Protein AF-A0A7X8XDU4-F1 (afdb_monomer_lite)

Radius of gyration: 17.82 Å; chains: 1; bounding box: 40×37×51 Å

pLDDT: mean 91.05, std 6.83, range [54.88, 98.0]

Foldseek 3Di:
DEELAQWPPQLQLQLFDFFFQDPPAQPDPLLNVLVVQCVVVLQAAPRAGVSPVVGVSVVVSCVVVVHDYHHSKAFDDDDQFKTWIQHPVGIDIDGDNGDQPLDADCPPQQKKKKFKKFAPADDDDAQDFPQKGKDAHSDGRIIMIMGTDDSPDDDVRRVVVVVVCVVVTDPVCVRIGTDGIGPHIHGVQDSHVSNSVSCSVVSVRD

Secondary structure (DSSP, 8-state):
-B-SSSSTTHHHHTTT------SSPPSSHHHHHHHHHHHHTTSEETTEE-HHHHHHHHHHHHHHTT---B-S-EEEEE-SSEEEEEETTEEEEEE-S-----SPP-GGGTEEEEEEEE-SSSPPP-EEETTEEEEE-SSTTEEEEEEEE-TT--HHHHHHHHHHHHHT--GGGTT-EEEEE-SS-EETTSSSHHHHHHHHHHT---

Sequence (206 aa):
LIEPAILVGSDFALSYFPGTVSDEAPLHPEAEAFREELAARGALHNERLHLAALSPLLSDWCLQRKLALLLNTEILEYDAHSVQIMNIHGKQTLEAEQIIDARPKYTNGRKYLGAVLSMAAPPVPEGRFGDLELCSGALPGEAYVRIFLPENCDWPEARRRLYSTWENRPEELASLKFGICGNRFGSDQFPNPLAALSAGLNKEVP

Structure (mmCIF, N/CA/C/O backbone):
data_AF-A0A7X8XDU4-F1
#
_entry.id   AF-A0A7X8XDU4-F1
#
loop_
_atom_site.group_PDB
_atom_site.id
_atom_site.type_symbol
_atom_site.label_atom_id
_atom_site.label_alt_id
_atom_site.label_comp_id
_atom_site.label_asym_id
_atom_site.label_entity_id
_atom_site.label_seq_id
_atom_site.pdbx_PDB_ins_code
_atom_site.Cartn_x
_atom_site.Cartn_y
_atom_site.Cartn_z
_atom_site.occupancy
_atom_site.B_iso_or_equiv
_atom_site.auth_seq_id
_atom_site.auth_comp_id
_atom_site.auth_asym_id
_atom_site.auth_atom_id
_atom_site.pdbx_PDB_model_num
ATOM 1 N N . LEU A 1 1 ? -11.479 -0.116 12.790 1.00 92.50 1 LEU A N 1
ATOM 2 C CA . LEU A 1 1 ? -10.412 0.306 11.858 1.00 92.50 1 LEU A CA 1
ATOM 3 C C . LEU A 1 1 ? -10.734 1.710 11.380 1.00 92.50 1 LEU A C 1
ATOM 5 O O . LEU A 1 1 ? -11.868 1.947 10.979 1.00 92.50 1 LEU A O 1
ATOM 9 N N . ILE A 1 2 ? -9.773 2.624 11.485 1.00 94.75 2 ILE A N 1
ATOM 10 C CA . ILE A 1 2 ? -9.913 4.021 11.059 1.00 94.75 2 ILE A CA 1
ATOM 11 C C . ILE A 1 2 ? -8.989 4.212 9.863 1.00 94.75 2 ILE A C 1
ATOM 13 O O . ILE A 1 2 ? -7.814 3.866 9.945 1.00 94.75 2 ILE A O 1
ATOM 17 N N . GLU A 1 3 ? -9.521 4.726 8.762 1.00 93.75 3 GLU A N 1
ATOM 18 C CA . GLU A 1 3 ? -8.795 4.906 7.511 1.00 93.75 3 GLU A CA 1
ATOM 19 C C . GLU A 1 3 ? -9.105 6.303 6.949 1.00 93.75 3 GLU A C 1
ATOM 21 O O . GLU A 1 3 ? -10.276 6.649 6.746 1.00 93.75 3 GLU A O 1
ATOM 26 N N . PRO A 1 4 ? -8.078 7.132 6.690 1.00 92.50 4 PRO A N 1
ATOM 27 C CA . PRO A 1 4 ? -8.285 8.458 6.116 1.00 92.50 4 PRO A CA 1
ATOM 28 C C . PRO A 1 4 ? -8.786 8.410 4.668 1.00 92.50 4 PRO A C 1
ATOM 30 O O . PRO A 1 4 ? -9.347 9.389 4.187 1.00 92.50 4 PRO A O 1
ATOM 33 N N . ALA A 1 5 ? -8.583 7.308 3.940 1.00 93.06 5 ALA A N 1
ATOM 34 C CA . ALA A 1 5 ? -9.142 7.127 2.603 1.00 93.06 5 ALA A CA 1
ATOM 35 C C . ALA A 1 5 ? -10.587 6.601 2.609 1.00 93.06 5 ALA A C 1
ATOM 37 O O . ALA A 1 5 ? -11.109 6.106 3.603 1.00 93.06 5 ALA A O 1
ATOM 38 N N . ILE A 1 6 ? -11.214 6.633 1.433 1.00 92.00 6 ILE A N 1
ATOM 39 C CA . ILE A 1 6 ? -12.535 6.035 1.179 1.00 92.00 6 ILE A CA 1
ATOM 40 C C . ILE A 1 6 ? -12.489 4.511 0.950 1.00 92.00 6 ILE A C 1
ATOM 42 O O . ILE A 1 6 ? -13.505 3.918 0.604 1.00 92.00 6 ILE A O 1
ATOM 46 N N . LEU A 1 7 ? -11.317 3.881 1.072 1.00 93.00 7 LEU A N 1
ATOM 47 C CA . LEU A 1 7 ? -11.084 2.461 0.791 1.00 93.00 7 LEU A CA 1
ATOM 48 C C . LEU A 1 7 ? -10.044 1.890 1.755 1.00 93.00 7 LEU A C 1
ATOM 50 O O . LEU A 1 7 ? -9.104 2.592 2.118 1.00 93.00 7 LEU A O 1
ATOM 54 N N . VAL A 1 8 ? -10.203 0.623 2.141 1.00 93.94 8 VAL A N 1
ATOM 55 C CA . VAL A 1 8 ? -9.276 -0.073 3.048 1.00 93.94 8 VAL A CA 1
ATOM 56 C C . VAL A 1 8 ? -7.993 -0.457 2.305 1.00 93.94 8 VAL A C 1
ATOM 58 O O . VAL A 1 8 ? -8.033 -0.853 1.136 1.00 93.94 8 VAL A O 1
ATOM 61 N N . GLY A 1 9 ? -6.847 -0.356 2.984 1.00 91.56 9 GLY A N 1
ATOM 62 C CA . GLY A 1 9 ? -5.542 -0.709 2.411 1.00 91.56 9 GLY A CA 1
ATOM 63 C C . GLY A 1 9 ? -5.021 0.349 1.439 1.00 91.56 9 GLY A C 1
ATOM 64 O O . GLY A 1 9 ? -4.255 0.038 0.524 1.00 91.56 9 GLY A O 1
ATOM 65 N N . SER A 1 10 ? -5.459 1.598 1.615 1.00 92.25 10 SER A N 1
ATOM 66 C CA . SER A 1 10 ? -5.183 2.681 0.673 1.00 92.25 10 SER A CA 1
ATOM 67 C C . SER A 1 10 ? -3.700 3.014 0.551 1.00 92.25 10 SER A C 1
ATOM 69 O O . SER A 1 10 ? -3.239 3.372 -0.533 1.00 92.25 10 SER A O 1
ATOM 71 N N . ASP A 1 11 ? -2.942 2.818 1.627 1.00 89.81 11 ASP A N 1
ATOM 72 C CA . ASP A 1 11 ? -1.503 3.071 1.672 1.00 89.81 11 ASP A CA 1
ATOM 73 C C . ASP A 1 11 ? -0.701 2.143 0.747 1.00 89.81 11 ASP A C 1
ATOM 75 O O . ASP A 1 11 ? 0.397 2.496 0.317 1.00 89.81 11 ASP A O 1
ATOM 79 N N . PHE A 1 12 ? -1.272 0.999 0.362 1.00 91.31 12 PHE A N 1
ATOM 80 C CA . PHE A 1 12 ? -0.697 0.087 -0.628 1.00 91.31 12 PHE A CA 1
ATOM 81 C C . PHE A 1 12 ? -1.366 0.234 -1.996 1.00 91.31 12 PHE A C 1
ATOM 83 O O . PHE A 1 12 ? -0.692 0.406 -3.011 1.00 91.31 12 PHE A O 1
ATOM 90 N N . ALA A 1 13 ? -2.701 0.222 -2.039 1.00 92.81 13 ALA A N 1
ATOM 91 C CA . ALA A 1 13 ? -3.437 0.262 -3.301 1.00 92.81 13 ALA A CA 1
ATOM 92 C C . ALA A 1 13 ? -3.227 1.573 -4.080 1.00 92.81 13 ALA A C 1
ATOM 94 O O . ALA A 1 13 ? -3.264 1.563 -5.308 1.00 92.81 13 ALA A O 1
ATOM 95 N N . LEU A 1 14 ? -2.988 2.697 -3.388 1.00 93.50 14 LEU A N 1
ATOM 96 C CA . LEU A 1 14 ? -2.836 4.022 -4.006 1.00 93.50 14 LEU A CA 1
ATOM 97 C C . LEU A 1 14 ? -1.388 4.528 -4.071 1.00 93.50 14 LEU A C 1
ATOM 99 O O . LEU A 1 14 ? -1.160 5.616 -4.612 1.00 93.50 14 LEU A O 1
ATOM 103 N N . SER A 1 15 ? -0.422 3.780 -3.528 1.00 93.38 15 SER A N 1
ATOM 104 C CA . SER A 1 15 ? 1.013 4.077 -3.657 1.00 93.38 15 SER A CA 1
ATOM 105 C C . SER A 1 15 ? 1.650 3.419 -4.886 1.00 93.38 15 SER A C 1
ATOM 107 O O . SER A 1 15 ? 2.723 3.850 -5.302 1.00 93.38 15 SER A O 1
ATOM 109 N N . TYR A 1 16 ? 0.962 2.450 -5.506 1.00 93.06 16 TYR A N 1
ATOM 110 C CA . TYR A 1 16 ? 1.339 1.770 -6.754 1.00 93.06 16 TYR A CA 1
ATOM 111 C C . TYR A 1 16 ? 2.743 1.156 -6.746 1.00 93.06 16 TYR A C 1
ATOM 113 O O . TYR A 1 16 ? 3.541 1.382 -7.656 1.00 93.06 16 TYR A O 1
ATOM 121 N N . PHE A 1 17 ? 3.032 0.345 -5.729 1.00 92.00 17 PHE A N 1
ATOM 122 C CA . PHE A 1 17 ? 4.169 -0.570 -5.751 1.00 92.00 17 PHE A CA 1
ATOM 123 C C . PHE A 1 17 ? 3.856 -1.822 -4.906 1.00 92.00 17 PHE A C 1
ATOM 125 O O . PHE A 1 17 ? 3.830 -1.724 -3.679 1.00 92.00 17 PHE A O 1
ATOM 132 N N . PRO A 1 18 ? 3.565 -2.987 -5.521 1.00 87.75 18 PRO A N 1
ATOM 133 C CA . PRO A 1 18 ? 3.110 -4.173 -4.785 1.00 87.75 18 PRO A CA 1
ATOM 134 C C . PRO A 1 18 ? 4.202 -4.826 -3.937 1.00 87.75 18 PRO A C 1
ATOM 136 O O . PRO A 1 18 ? 3.884 -5.548 -2.991 1.00 87.75 18 PRO A O 1
ATOM 139 N N . GLY A 1 19 ? 5.466 -4.599 -4.303 1.00 84.56 19 GLY A N 1
ATOM 140 C CA . GLY A 1 19 ? 6.578 -5.412 -3.834 1.00 84.56 19 GLY A CA 1
ATOM 141 C C . GLY A 1 19 ? 6.461 -6.857 -4.322 1.00 84.56 19 GLY A C 1
ATOM 142 O O . GLY A 1 19 ? 5.783 -7.151 -5.311 1.00 84.56 19 GLY A O 1
ATOM 143 N N . THR A 1 20 ? 7.124 -7.759 -3.607 1.00 81.50 20 THR A N 1
ATOM 144 C CA . THR A 1 20 ? 7.026 -9.204 -3.835 1.00 81.50 20 THR A CA 1
ATOM 145 C C . THR A 1 20 ? 6.411 -9.846 -2.600 1.00 81.50 20 THR A C 1
ATOM 147 O O . THR A 1 20 ? 6.787 -9.529 -1.464 1.00 81.50 20 THR A O 1
ATOM 150 N N . VAL A 1 21 ? 5.447 -10.736 -2.810 1.00 82.81 21 VAL A N 1
ATOM 151 C CA . VAL A 1 21 ? 4.881 -11.566 -1.749 1.00 82.81 21 VAL A CA 1
ATOM 152 C C . VAL A 1 21 ? 5.674 -12.864 -1.730 1.00 82.81 21 VAL A C 1
ATOM 154 O O . VAL A 1 21 ? 5.440 -13.718 -2.570 1.00 82.81 21 VAL A O 1
ATOM 157 N N . SER A 1 22 ? 6.623 -12.975 -0.799 1.00 76.75 22 SER A N 1
ATOM 158 C CA . SER A 1 22 ? 7.389 -14.210 -0.582 1.00 76.75 22 SER A CA 1
ATOM 159 C C . SER A 1 22 ? 6.456 -15.404 -0.352 1.00 76.75 22 SER A C 1
ATOM 161 O O . SER A 1 22 ? 5.421 -15.254 0.302 1.00 76.75 22 SER A O 1
ATOM 163 N N . ASP A 1 23 ? 6.865 -16.584 -0.818 1.00 69.00 23 ASP A N 1
ATOM 164 C CA . ASP A 1 23 ? 6.251 -17.870 -0.467 1.00 69.00 23 ASP A CA 1
ATOM 165 C C . ASP A 1 23 ? 6.364 -18.229 1.031 1.00 69.00 23 ASP A C 1
ATOM 167 O O . ASP A 1 23 ? 5.733 -19.183 1.495 1.00 69.00 23 ASP A O 1
ATOM 171 N N . GLU A 1 24 ? 7.142 -17.478 1.818 1.00 70.50 24 GLU A N 1
ATOM 172 C CA . GLU A 1 24 ? 7.157 -17.631 3.274 1.00 70.50 24 GLU A CA 1
ATOM 173 C C . GLU A 1 24 ? 5.770 -17.353 3.874 1.00 70.50 24 GLU A C 1
ATOM 175 O O . GLU A 1 24 ? 5.158 -16.307 3.642 1.00 70.50 24 GLU A O 1
ATOM 180 N N . ALA A 1 25 ? 5.279 -18.302 4.677 1.00 62.56 25 ALA A N 1
ATOM 181 C CA . ALA A 1 25 ? 3.973 -18.199 5.313 1.00 62.56 25 ALA A CA 1
ATOM 182 C C . ALA A 1 25 ? 3.884 -16.923 6.180 1.00 62.56 25 ALA A C 1
ATOM 184 O O . ALA A 1 25 ? 4.790 -16.667 6.983 1.00 62.56 25 ALA A O 1
ATOM 185 N N . PRO A 1 26 ? 2.794 -16.138 6.084 1.00 69.88 26 PRO A N 1
ATOM 186 C CA . PRO A 1 26 ? 2.502 -15.072 7.026 1.00 69.88 26 PRO A CA 1
ATOM 187 C C . PRO A 1 26 ? 2.537 -15.609 8.457 1.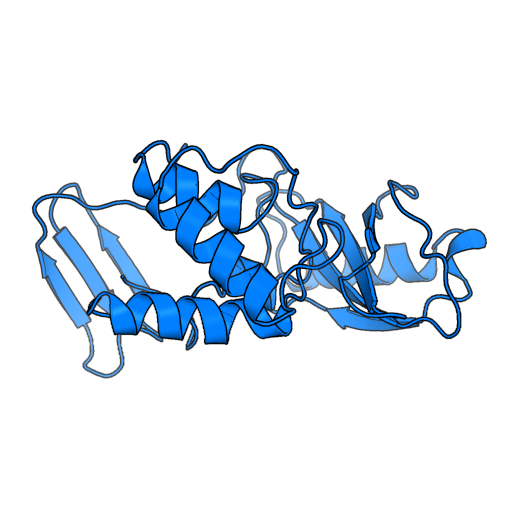00 69.88 26 PRO A C 1
ATOM 189 O O . PRO A 1 26 ? 2.038 -16.695 8.748 1.00 69.88 26 PRO A O 1
ATOM 192 N N . LEU A 1 27 ? 3.093 -14.819 9.371 1.00 72.69 27 LEU A N 1
ATOM 193 C CA . LEU A 1 27 ? 3.286 -15.227 10.763 1.00 72.69 27 LEU A CA 1
ATOM 194 C C . LEU A 1 27 ? 1.958 -15.418 11.522 1.00 72.69 27 LEU A C 1
ATOM 196 O O . LEU A 1 27 ? 1.957 -16.021 12.593 1.00 72.69 27 LEU A O 1
ATOM 200 N N . HIS A 1 28 ? 0.835 -14.915 10.993 1.00 89.00 28 HIS A N 1
ATOM 201 C CA . HIS A 1 28 ? -0.479 -14.981 11.632 1.00 89.00 28 HIS A CA 1
ATOM 202 C C . HIS A 1 28 ? -1.521 -15.731 10.766 1.00 89.00 28 HIS A C 1
ATOM 204 O O . HIS A 1 28 ? -1.672 -15.391 9.589 1.00 89.00 28 HIS A O 1
ATOM 210 N N . PRO A 1 29 ? -2.331 -16.660 11.330 1.00 89.94 29 PRO A N 1
ATOM 211 C CA . PRO A 1 29 ? -3.314 -17.454 10.573 1.00 89.94 29 PRO A CA 1
ATOM 212 C C . PRO A 1 29 ? -4.315 -16.626 9.759 1.00 89.94 29 PRO A C 1
ATOM 214 O O . PRO A 1 29 ? -4.674 -16.978 8.645 1.00 89.94 29 PRO A O 1
ATOM 217 N N . GLU A 1 30 ? -4.752 -15.491 10.301 1.00 92.00 30 GLU A N 1
ATOM 218 C CA . GLU A 1 30 ? -5.671 -14.575 9.610 1.00 92.00 30 GLU A CA 1
ATOM 219 C C . GLU A 1 30 ? -5.038 -13.869 8.396 1.00 92.00 30 GLU A C 1
ATOM 221 O O . GLU A 1 30 ? -5.736 -13.575 7.424 1.00 92.00 30 GLU A O 1
ATOM 226 N N . ALA A 1 31 ? -3.723 -13.617 8.430 1.00 92.12 31 ALA A N 1
ATOM 227 C CA . ALA A 1 31 ? -2.996 -13.088 7.278 1.00 92.12 31 ALA A CA 1
ATOM 228 C C . ALA A 1 31 ? -2.799 -14.176 6.212 1.00 92.12 31 ALA A C 1
ATOM 230 O O . ALA A 1 31 ? -2.911 -13.884 5.024 1.00 92.12 31 ALA A O 1
ATOM 231 N N . GLU A 1 32 ? -2.590 -15.427 6.631 1.00 91.69 32 GLU A N 1
ATOM 232 C CA . GLU A 1 32 ? -2.544 -16.573 5.719 1.00 91.69 32 GLU A CA 1
ATOM 233 C C . GLU A 1 32 ? -3.895 -16.826 5.045 1.00 91.69 32 GLU A C 1
ATOM 235 O O . GLU A 1 32 ? -3.963 -16.914 3.823 1.00 91.69 32 GLU A O 1
ATOM 240 N N . ALA A 1 33 ? -4.994 -16.804 5.802 1.00 93.25 33 ALA A N 1
ATOM 241 C CA . ALA A 1 33 ? -6.338 -16.904 5.237 1.00 93.25 33 ALA A CA 1
ATOM 242 C C . ALA A 1 33 ? -6.623 -15.783 4.217 1.00 93.25 33 ALA A C 1
ATOM 244 O O . ALA A 1 33 ? -7.306 -15.999 3.217 1.00 93.25 33 ALA A O 1
ATOM 245 N N . PHE A 1 34 ? -6.089 -14.575 4.440 1.00 95.00 34 PHE A N 1
ATOM 246 C CA . PHE A 1 34 ? -6.198 -13.500 3.454 1.00 95.00 34 PHE A CA 1
ATOM 247 C C . PHE A 1 34 ? -5.330 -13.747 2.212 1.00 95.00 34 PHE A C 1
ATOM 249 O O . PHE A 1 34 ? -5.779 -13.477 1.099 1.00 95.00 34 PHE A O 1
ATOM 256 N N . ARG A 1 35 ? -4.117 -14.293 2.371 1.00 93.69 35 ARG A N 1
ATOM 257 C CA . ARG A 1 35 ? -3.257 -14.706 1.248 1.00 93.69 35 ARG A CA 1
ATOM 258 C C . ARG A 1 35 ? -3.948 -15.755 0.375 1.00 93.69 35 ARG A C 1
ATOM 260 O O . ARG A 1 35 ? -3.937 -15.620 -0.849 1.00 93.69 35 ARG A O 1
ATOM 267 N N . GLU A 1 36 ? -4.578 -16.754 0.989 1.00 93.00 36 GLU A N 1
ATOM 268 C CA . GLU A 1 36 ? -5.360 -17.777 0.288 1.00 93.00 36 GLU A CA 1
ATOM 269 C C . GLU A 1 36 ? -6.534 -17.165 -0.487 1.00 93.00 36 GLU A C 1
ATOM 271 O O . GLU A 1 36 ? -6.727 -17.500 -1.655 1.00 93.00 36 GLU A O 1
ATOM 276 N N . GLU A 1 37 ? -7.269 -16.216 0.105 1.00 94.94 37 GLU A N 1
ATOM 277 C CA . GLU A 1 37 ? -8.351 -15.498 -0.586 1.00 94.94 37 GLU A CA 1
ATOM 278 C C . GLU A 1 37 ? -7.817 -14.705 -1.792 1.00 94.94 37 GLU A C 1
ATOM 280 O O . GLU A 1 37 ? -8.397 -14.758 -2.879 1.00 94.94 37 GLU A O 1
ATOM 285 N N . LEU A 1 38 ? -6.681 -14.010 -1.645 1.00 94.75 38 LEU A N 1
ATOM 286 C CA . LEU A 1 38 ? -6.039 -13.298 -2.755 1.00 94.75 38 LEU A CA 1
ATOM 287 C C . LEU A 1 38 ? -5.677 -14.259 -3.896 1.00 94.75 38 LEU A C 1
ATOM 289 O O . LEU A 1 38 ? -5.942 -13.952 -5.060 1.00 94.75 38 LEU A O 1
ATOM 293 N N . ALA A 1 39 ? -5.109 -15.424 -3.583 1.00 93.75 39 ALA A N 1
ATOM 294 C CA . ALA A 1 39 ? -4.761 -16.431 -4.583 1.00 93.75 39 ALA A CA 1
ATOM 295 C C . ALA A 1 39 ? -6.012 -17.027 -5.253 1.00 93.75 39 ALA A C 1
ATOM 297 O O . ALA A 1 39 ? -6.101 -17.067 -6.481 1.00 93.75 39 ALA A O 1
ATOM 298 N N . ALA A 1 40 ? -7.018 -17.417 -4.464 1.00 94.81 40 ALA A N 1
ATOM 299 C CA . ALA A 1 40 ? -8.265 -18.007 -4.949 1.00 94.81 40 ALA A CA 1
ATOM 300 C C . ALA A 1 40 ? -9.049 -17.067 -5.881 1.00 94.81 40 ALA A C 1
ATOM 302 O O . ALA A 1 40 ? -9.737 -17.519 -6.797 1.00 94.81 40 ALA A O 1
ATOM 303 N N . ARG A 1 41 ? -8.926 -15.752 -5.674 1.00 94.69 41 ARG A N 1
ATOM 304 C CA . ARG A 1 41 ? -9.571 -14.709 -6.488 1.00 94.69 41 ARG A CA 1
ATOM 305 C C . ARG A 1 41 ? -8.702 -14.214 -7.648 1.00 94.69 41 ARG A C 1
ATOM 307 O O . ARG A 1 41 ? -9.121 -13.306 -8.362 1.00 94.69 41 ARG A O 1
ATOM 314 N N . GLY A 1 42 ? -7.508 -14.780 -7.837 1.00 92.25 42 GLY A N 1
ATOM 315 C CA . GLY A 1 42 ? -6.565 -14.375 -8.884 1.00 92.25 42 GLY A CA 1
ATOM 316 C C . GLY A 1 42 ? -5.913 -13.006 -8.653 1.00 92.25 42 GLY A C 1
ATOM 317 O O . GLY A 1 42 ? -5.365 -12.426 -9.585 1.00 92.25 42 GLY A O 1
ATOM 318 N N . ALA A 1 43 ? -5.978 -12.476 -7.429 1.00 93.69 43 ALA A N 1
ATOM 319 C CA . ALA A 1 43 ? -5.315 -11.236 -7.037 1.00 93.69 43 ALA A CA 1
ATOM 320 C C . ALA A 1 43 ? -3.850 -11.446 -6.632 1.00 93.69 43 ALA A C 1
ATOM 322 O O . ALA A 1 43 ? -3.088 -10.485 -6.611 1.00 93.69 43 ALA A O 1
ATOM 323 N N . LEU A 1 44 ? -3.449 -12.681 -6.327 1.00 93.12 44 LEU A N 1
ATOM 324 C CA . LEU A 1 44 ? -2.064 -13.081 -6.096 1.00 93.12 44 LEU A CA 1
ATOM 325 C C . LEU A 1 44 ? -1.701 -14.200 -7.078 1.00 93.12 44 LEU A C 1
ATOM 327 O O . LEU A 1 44 ? -2.326 -15.260 -7.067 1.00 93.12 44 LEU A O 1
ATOM 331 N N . HIS A 1 45 ? -0.704 -13.966 -7.929 1.00 88.75 45 HIS A N 1
ATOM 332 C CA . HIS A 1 45 ? -0.242 -14.932 -8.927 1.00 88.75 45 HIS A CA 1
ATOM 333 C C . HIS A 1 45 ? 1.280 -14.860 -9.072 1.00 88.75 45 HIS A C 1
ATOM 335 O O . HIS A 1 45 ? 1.818 -13.770 -9.240 1.00 88.75 45 HIS A O 1
ATOM 341 N N . ASN A 1 46 ? 1.970 -16.007 -9.015 1.00 86.31 46 ASN A N 1
ATOM 342 C CA . ASN A 1 46 ? 3.439 -16.102 -9.069 1.00 86.31 46 ASN A CA 1
ATOM 343 C C . ASN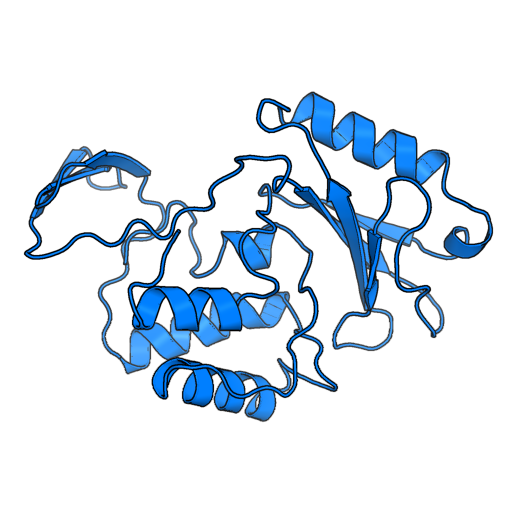 A 1 46 ? 4.132 -15.078 -8.146 1.00 86.31 46 ASN A C 1
ATOM 345 O O . ASN A 1 46 ? 4.944 -14.289 -8.619 1.00 86.31 46 ASN A O 1
ATOM 349 N N . GLU A 1 47 ? 3.744 -15.026 -6.865 1.00 88.62 47 GLU A N 1
ATOM 350 C CA . GLU A 1 47 ? 4.294 -14.086 -5.863 1.00 88.62 47 GLU A CA 1
ATOM 351 C C . GLU A 1 47 ? 4.032 -12.587 -6.139 1.00 88.62 47 GLU A C 1
ATOM 353 O O . GLU A 1 47 ? 4.521 -11.708 -5.421 1.00 88.62 47 GLU A O 1
ATOM 358 N N . ARG A 1 48 ? 3.229 -12.259 -7.161 1.00 90.75 48 ARG A N 1
ATOM 359 C CA . ARG A 1 48 ? 2.878 -10.883 -7.535 1.00 90.75 48 ARG A CA 1
ATOM 360 C C . ARG A 1 48 ? 1.440 -10.560 -7.186 1.00 90.75 48 ARG A C 1
ATOM 362 O O . ARG A 1 48 ? 0.517 -11.325 -7.468 1.00 90.75 48 ARG A O 1
ATOM 369 N N . LEU A 1 49 ? 1.257 -9.382 -6.602 1.00 91.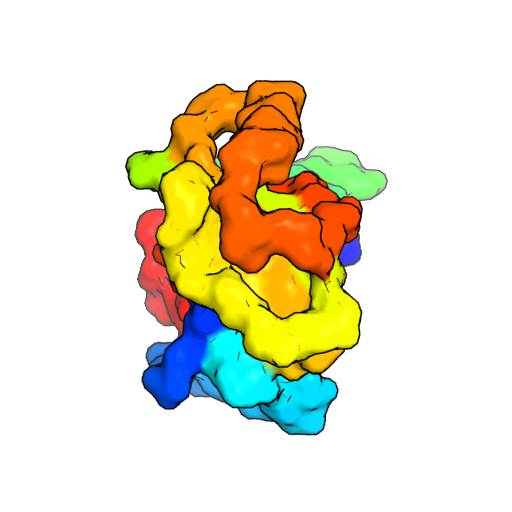62 49 LEU A N 1
ATOM 370 C CA . LEU A 1 49 ? -0.043 -8.875 -6.198 1.00 91.62 49 LEU A CA 1
ATOM 371 C C . LEU A 1 49 ? -0.621 -7.956 -7.278 1.00 91.62 49 LEU A C 1
ATOM 373 O O . LEU A 1 49 ? 0.000 -6.966 -7.667 1.00 91.62 49 LEU A O 1
ATOM 377 N N . HIS A 1 50 ? -1.848 -8.235 -7.703 1.00 92.06 50 HIS A N 1
ATOM 378 C CA . HIS A 1 50 ? -2.647 -7.300 -8.476 1.00 92.06 50 HIS A CA 1
ATOM 379 C C . HIS A 1 50 ? -3.215 -6.227 -7.536 1.00 92.06 50 HIS A C 1
ATOM 381 O O . HIS A 1 50 ? -4.240 -6.431 -6.879 1.00 92.06 50 HIS A O 1
ATOM 387 N N . LEU A 1 51 ? -2.548 -5.071 -7.452 1.00 90.44 51 LEU A N 1
ATOM 388 C CA . LEU A 1 51 ? -2.886 -4.033 -6.468 1.00 90.44 51 LEU A CA 1
ATOM 389 C C . LEU A 1 51 ? -4.331 -3.542 -6.553 1.00 90.44 51 LEU A C 1
ATOM 391 O O . LEU A 1 51 ? -4.933 -3.255 -5.519 1.00 90.44 51 LEU A O 1
ATOM 395 N N . ALA A 1 52 ? -4.911 -3.470 -7.752 1.00 90.25 52 ALA A N 1
ATOM 396 C CA . ALA A 1 52 ? -6.286 -3.000 -7.913 1.00 90.25 52 ALA A CA 1
ATOM 397 C C . ALA A 1 52 ? -7.316 -3.932 -7.243 1.00 90.25 52 ALA A C 1
ATOM 399 O O . ALA A 1 52 ? -8.386 -3.474 -6.842 1.00 90.25 52 ALA A O 1
ATOM 400 N N . ALA A 1 53 ? -6.988 -5.218 -7.068 1.00 93.88 53 ALA A N 1
ATOM 401 C CA . ALA A 1 53 ? -7.835 -6.180 -6.369 1.00 93.88 53 ALA A CA 1
ATOM 402 C C . ALA A 1 53 ? -7.631 -6.184 -4.842 1.00 93.88 53 ALA A C 1
ATOM 404 O O . ALA A 1 53 ? -8.477 -6.715 -4.124 1.00 93.88 53 ALA A O 1
ATOM 405 N N . LEU A 1 54 ? -6.562 -5.564 -4.324 1.00 93.81 54 LEU A N 1
ATOM 406 C CA . LEU A 1 54 ? -6.242 -5.581 -2.893 1.00 93.81 54 LEU A CA 1
ATOM 407 C C . LEU A 1 54 ? -7.355 -4.956 -2.045 1.00 93.81 54 LEU A C 1
ATOM 409 O O . LEU A 1 54 ? -7.870 -5.596 -1.135 1.00 93.81 54 LEU A O 1
ATOM 413 N N . SER A 1 55 ? -7.735 -3.711 -2.335 1.00 94.88 55 SER A N 1
ATOM 414 C CA . SER A 1 55 ? -8.727 -2.982 -1.537 1.00 94.88 55 SER A CA 1
ATOM 415 C C . SER A 1 55 ? -10.122 -3.610 -1.518 1.00 94.88 55 SER A C 1
ATOM 417 O O . SER A 1 55 ? -10.678 -3.704 -0.421 1.00 94.88 55 SER A O 1
ATOM 419 N N . PRO A 1 56 ? -10.723 -4.052 -2.645 1.00 95.88 56 PRO A N 1
ATOM 420 C CA . PRO A 1 56 ? -12.023 -4.716 -2.585 1.00 95.88 56 PRO A CA 1
ATOM 421 C C . PRO A 1 56 ? -11.96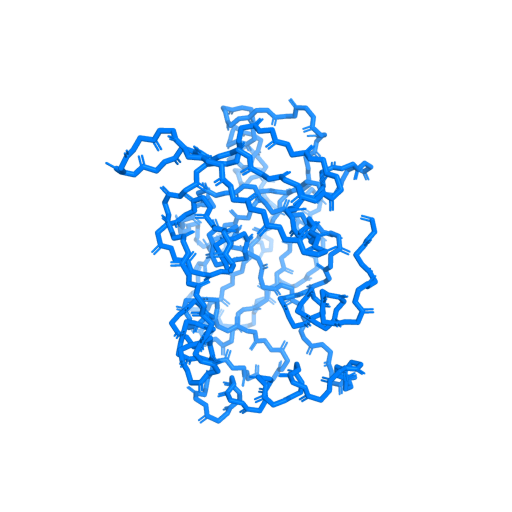3 -6.040 -1.813 1.00 95.88 56 PRO A C 1
ATOM 423 O O . PRO A 1 56 ? -12.855 -6.295 -1.008 1.00 95.88 56 PRO A O 1
ATOM 426 N N . LEU A 1 57 ? -10.904 -6.840 -1.982 1.00 96.69 57 LEU A N 1
ATOM 427 C CA . LEU A 1 57 ? -10.761 -8.108 -1.259 1.00 96.69 57 LEU A CA 1
ATOM 428 C C . LEU A 1 57 ? -10.495 -7.898 0.233 1.00 96.69 57 LEU A C 1
ATOM 430 O O . LEU A 1 57 ? -11.100 -8.573 1.060 1.00 96.69 57 LEU A O 1
ATOM 434 N N . LEU A 1 58 ? -9.660 -6.925 0.601 1.00 95.81 58 LEU A N 1
ATOM 435 C CA . LEU A 1 58 ? -9.433 -6.578 2.004 1.00 95.81 58 LEU A CA 1
ATOM 436 C C . LEU A 1 58 ? -10.706 -6.021 2.656 1.00 95.81 58 LEU A C 1
ATOM 438 O O . LEU A 1 58 ? -10.996 -6.322 3.810 1.00 95.81 58 LEU A O 1
ATOM 442 N N . SER A 1 59 ? -11.496 -5.244 1.910 1.00 95.81 59 SER A N 1
ATOM 443 C CA . SER A 1 59 ? -12.786 -4.738 2.390 1.00 95.81 59 SER A CA 1
ATOM 444 C C . SER A 1 59 ? -13.766 -5.881 2.654 1.00 95.81 59 SER A C 1
ATOM 446 O O . SER A 1 59 ? -14.363 -5.920 3.728 1.00 95.81 59 SER A O 1
ATOM 448 N N . ASP A 1 60 ? -13.893 -6.837 1.728 1.00 95.81 60 ASP A N 1
ATOM 449 C CA . ASP A 1 60 ? -14.720 -8.035 1.929 1.00 95.81 60 ASP A CA 1
ATOM 450 C C . ASP A 1 60 ? -14.236 -8.851 3.139 1.00 95.81 60 ASP A C 1
ATOM 452 O O . ASP A 1 60 ? -15.019 -9.170 4.034 1.00 95.81 60 ASP A O 1
ATOM 456 N N . TRP A 1 61 ? -12.924 -9.073 3.249 1.00 95.56 61 TRP A N 1
ATOM 457 C CA . TRP A 1 61 ? -12.299 -9.762 4.380 1.00 95.56 61 TRP A CA 1
ATOM 458 C C . TRP A 1 61 ? -12.616 -9.098 5.733 1.00 95.56 61 TRP A C 1
ATOM 460 O O . TRP A 1 61 ? -12.930 -9.791 6.709 1.00 95.56 61 TRP A O 1
ATOM 470 N N . CYS A 1 62 ? -12.594 -7.760 5.797 1.00 95.31 62 CYS A N 1
ATOM 471 C CA . CYS A 1 62 ? -12.980 -6.995 6.984 1.00 95.31 62 CYS A CA 1
ATOM 472 C C . CYS A 1 62 ? -14.477 -7.125 7.305 1.00 95.31 62 CYS A C 1
ATOM 474 O O . CYS A 1 62 ? -14.847 -7.259 8.476 1.00 95.31 62 CYS A O 1
ATOM 476 N N . LEU A 1 63 ? -15.342 -7.087 6.287 1.00 95.00 63 LEU A N 1
ATOM 477 C CA . LEU A 1 63 ? -16.795 -7.188 6.448 1.00 95.00 63 LEU A CA 1
ATOM 478 C C . LEU A 1 63 ? -17.224 -8.577 6.925 1.00 95.00 63 LEU A C 1
ATOM 480 O O . LEU A 1 63 ? -18.044 -8.681 7.838 1.00 95.00 63 LEU A O 1
AT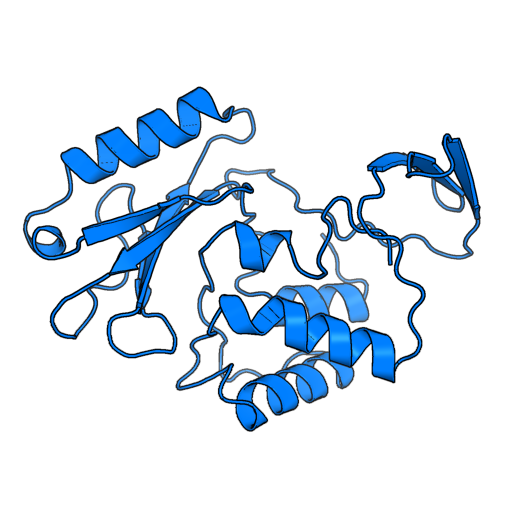OM 484 N N . GLN A 1 64 ? -16.624 -9.640 6.384 1.00 95.12 64 GLN A N 1
ATOM 485 C CA . GLN A 1 64 ? -16.849 -11.018 6.836 1.00 95.12 64 GLN A CA 1
ATOM 486 C C . GLN A 1 64 ? -16.503 -11.199 8.325 1.00 95.12 64 GLN A C 1
ATOM 488 O O . GLN A 1 64 ? -17.170 -11.949 9.039 1.00 95.12 64 GLN A O 1
ATOM 493 N N . ARG A 1 65 ? -15.514 -10.443 8.819 1.00 94.31 65 ARG A N 1
ATOM 494 C CA . ARG A 1 65 ? -15.100 -10.391 10.234 1.00 94.31 65 ARG A CA 1
ATOM 495 C C . ARG A 1 65 ? -15.874 -9.379 11.074 1.00 94.31 65 ARG A C 1
ATOM 497 O O . ARG A 1 65 ? -15.577 -9.215 12.254 1.00 94.31 65 ARG A O 1
ATOM 504 N N . LYS A 1 66 ? -16.876 -8.711 10.492 1.00 96.00 66 LYS A N 1
ATOM 505 C CA . LYS A 1 66 ? -17.716 -7.700 11.153 1.00 96.00 66 LYS A CA 1
ATOM 506 C C . LYS A 1 66 ? -16.898 -6.574 11.794 1.00 96.00 66 LYS A C 1
ATOM 508 O O . LYS A 1 66 ? -17.280 -6.039 12.835 1.00 96.00 66 LYS A O 1
ATOM 513 N N . LEU A 1 67 ? -15.768 -6.213 11.185 1.00 94.81 67 LEU A N 1
ATOM 514 C CA . LEU A 1 67 ? -14.964 -5.097 11.666 1.00 94.81 67 LEU A CA 1
ATOM 515 C C . LEU A 1 67 ? -15.723 -3.785 11.444 1.00 94.81 67 LEU A C 1
ATOM 517 O O . LEU A 1 67 ? -16.246 -3.533 10.360 1.00 94.81 67 LEU A O 1
ATOM 521 N N . ALA A 1 68 ? -15.748 -2.921 12.458 1.00 94.44 68 ALA A N 1
ATOM 522 C CA . ALA A 1 68 ? -16.248 -1.560 12.304 1.00 94.44 68 ALA A CA 1
ATOM 523 C C . ALA A 1 68 ? -15.225 -0.727 11.515 1.00 94.44 68 ALA A C 1
ATOM 525 O O . ALA A 1 68 ? -14.080 -0.556 11.956 1.00 94.44 68 ALA A O 1
ATOM 526 N N . LEU A 1 69 ? -15.631 -0.226 10.348 1.00 94.62 69 LEU A N 1
ATOM 527 C CA . LEU A 1 69 ? -14.794 0.565 9.447 1.00 94.62 69 LEU A CA 1
ATOM 528 C C . LEU A 1 69 ? -15.235 2.032 9.481 1.00 94.62 69 LEU A C 1
ATOM 530 O O . LEU A 1 69 ? -16.379 2.344 9.158 1.00 94.62 69 LEU A O 1
ATOM 534 N N . LEU A 1 70 ? -14.318 2.928 9.844 1.00 95.56 70 LEU A N 1
ATOM 535 C CA . LEU A 1 70 ? -14.483 4.376 9.731 1.00 95.56 70 LEU A CA 1
ATOM 536 C C . LEU A 1 70 ? -13.579 4.872 8.606 1.00 95.56 70 LEU A C 1
ATOM 538 O O . LEU A 1 70 ? -12.386 5.094 8.804 1.00 95.56 70 LEU A O 1
ATOM 542 N N . LEU A 1 71 ? -14.159 4.972 7.414 1.00 95.62 71 LEU A N 1
ATOM 543 C CA . LEU A 1 71 ? -13.503 5.473 6.207 1.00 95.62 71 LEU A CA 1
ATOM 544 C C . LEU A 1 71 ? -13.630 6.998 6.131 1.00 95.62 71 LEU A C 1
ATOM 546 O O . LEU A 1 71 ? -14.486 7.587 6.796 1.00 95.62 71 LEU A O 1
ATOM 550 N N . ASN A 1 72 ? -12.803 7.638 5.302 1.00 95.62 72 ASN A N 1
ATOM 551 C CA . ASN A 1 72 ? -12.768 9.094 5.135 1.00 95.62 72 ASN A CA 1
ATOM 552 C C . ASN A 1 72 ? -12.717 9.832 6.486 1.00 95.62 72 ASN A C 1
ATOM 554 O O . ASN A 1 72 ? -13.444 10.801 6.717 1.00 95.62 72 ASN A O 1
ATOM 558 N N . THR A 1 73 ? -11.931 9.281 7.413 1.00 96.56 73 THR A N 1
ATOM 559 C CA . THR A 1 73 ? -11.858 9.724 8.803 1.00 96.56 73 THR A CA 1
ATOM 560 C C . THR A 1 73 ? -10.424 10.107 9.136 1.00 96.56 73 THR A C 1
ATOM 562 O O . THR A 1 73 ? -9.519 9.273 9.112 1.00 96.56 73 THR A O 1
ATOM 565 N N . GLU A 1 74 ? -10.213 11.380 9.446 1.00 95.62 74 GLU A N 1
ATOM 566 C CA . GLU A 1 74 ? -8.913 11.906 9.846 1.00 95.62 74 GLU A CA 1
ATOM 567 C C . GLU A 1 74 ? -8.703 11.707 11.350 1.00 95.62 74 GLU A C 1
ATOM 569 O O . GLU A 1 74 ? -9.613 11.936 12.147 1.00 95.62 74 GLU A O 1
ATOM 574 N N . ILE A 1 75 ? -7.499 11.290 11.742 1.00 95.44 75 ILE A N 1
ATOM 575 C CA . ILE A 1 75 ? -7.074 11.235 13.145 1.00 95.44 75 ILE A CA 1
ATOM 576 C C . ILE A 1 75 ? -6.389 12.559 13.477 1.00 95.44 75 ILE A C 1
ATOM 578 O O . ILE A 1 75 ? -5.375 12.889 12.865 1.00 95.44 75 ILE A O 1
ATOM 582 N N . LEU A 1 76 ? -6.924 13.285 14.457 1.00 95.62 76 LEU A N 1
ATOM 583 C CA . LEU A 1 76 ? -6.399 14.582 14.890 1.00 95.62 76 LEU A CA 1
ATOM 584 C C . LEU A 1 76 ? -5.328 14.415 15.973 1.00 95.62 76 LEU A C 1
ATOM 586 O O . LEU A 1 76 ? -4.228 14.946 15.859 1.00 95.62 76 LEU A O 1
ATOM 590 N N . GLU A 1 77 ? -5.653 13.655 17.017 1.00 95.25 77 GLU A N 1
ATOM 591 C CA . GLU A 1 77 ? -4.779 13.366 18.156 1.00 95.25 77 GLU A CA 1
ATOM 592 C C . GLU A 1 77 ? -5.201 12.051 18.818 1.00 95.25 77 GLU A C 1
ATOM 594 O O . GLU A 1 77 ? -6.351 11.629 18.687 1.00 95.25 77 GLU A O 1
ATOM 599 N N . TYR A 1 78 ? -4.275 11.377 19.493 1.00 95.12 78 TYR A N 1
ATOM 600 C CA . TYR A 1 78 ? -4.558 10.147 20.229 1.00 95.12 78 TYR A CA 1
ATOM 601 C C . TYR A 1 78 ? -3.555 9.946 21.363 1.00 95.12 78 TYR A C 1
ATOM 603 O O . TYR A 1 78 ? -2.430 10.450 21.311 1.00 95.12 78 TYR A O 1
ATOM 611 N N . ASP A 1 79 ? -3.976 9.188 22.365 1.00 93.06 79 ASP A N 1
ATOM 612 C CA . ASP A 1 79 ? -3.140 8.691 23.451 1.00 93.06 79 ASP A CA 1
ATOM 613 C C . ASP A 1 79 ? -3.231 7.155 23.530 1.00 93.06 79 ASP A C 1
ATOM 615 O O . ASP A 1 79 ? -3.482 6.488 22.524 1.00 93.06 79 ASP A O 1
ATOM 619 N N . ALA A 1 80 ? -2.965 6.568 24.698 1.00 91.44 80 ALA A N 1
ATOM 620 C CA . ALA A 1 80 ? -3.007 5.121 24.883 1.00 91.44 80 ALA A CA 1
ATOM 621 C C . ALA A 1 80 ? -4.420 4.515 24.757 1.00 91.44 80 ALA A C 1
ATOM 623 O O . ALA A 1 80 ? -4.539 3.343 24.394 1.00 91.44 80 ALA A O 1
ATOM 624 N N . HIS A 1 81 ? -5.471 5.286 25.054 1.00 95.06 81 HIS A N 1
ATOM 625 C CA . HIS A 1 81 ? -6.842 4.783 25.203 1.00 95.06 81 HIS A CA 1
ATOM 626 C C . HIS A 1 81 ? -7.904 5.622 24.486 1.00 95.06 81 HIS A C 1
ATOM 628 O O . HIS A 1 81 ? -9.054 5.198 24.391 1.00 95.06 81 HIS A O 1
ATOM 634 N N . SER A 1 82 ? -7.543 6.794 23.971 1.00 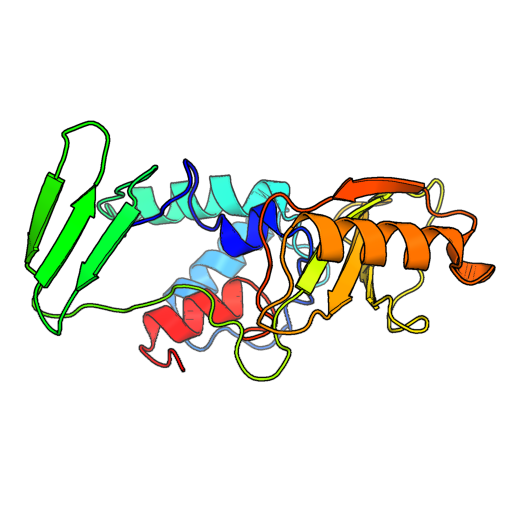96.88 82 SER A N 1
ATOM 635 C CA . SER A 1 82 ? -8.460 7.711 23.305 1.00 96.88 82 SER A CA 1
ATOM 636 C C . SER A 1 82 ? -7.913 8.168 21.959 1.00 96.88 82 SER A C 1
ATOM 638 O O . SER A 1 82 ? -6.720 8.427 21.809 1.00 96.88 82 SER A O 1
ATOM 640 N N . VAL A 1 83 ? -8.797 8.290 20.969 1.00 97.25 83 VAL A N 1
ATOM 641 C CA . VAL A 1 83 ? -8.498 8.881 19.663 1.00 97.25 83 VAL A CA 1
ATOM 642 C C . VAL A 1 83 ? -9.547 9.925 19.308 1.00 97.25 83 VAL A C 1
ATOM 644 O O . VAL A 1 83 ? -10.750 9.660 19.300 1.00 97.25 83 VAL A O 1
ATOM 647 N N . GLN A 1 84 ? -9.084 11.128 18.986 1.00 97.94 84 GLN A N 1
ATOM 648 C CA . GLN A 1 84 ? -9.913 12.184 18.428 1.00 97.94 84 GLN A CA 1
ATOM 649 C C . GLN A 1 84 ? -9.869 12.126 16.910 1.00 97.94 84 GLN A C 1
ATOM 651 O O . GLN A 1 84 ? -8.801 12.129 16.292 1.00 97.94 84 GLN A O 1
ATOM 656 N N . ILE A 1 85 ? -11.054 12.111 16.317 1.00 97.81 85 ILE A N 1
ATOM 657 C CA . ILE A 1 85 ? -11.245 11.991 14.881 1.00 97.81 85 ILE A CA 1
ATOM 658 C C . ILE A 1 85 ? -12.066 13.150 14.326 1.00 97.81 85 ILE A C 1
ATOM 660 O O . ILE A 1 85 ? -12.855 13.777 15.037 1.00 97.81 85 ILE A O 1
ATOM 664 N N . MET A 1 86 ? -11.907 13.393 13.031 1.00 97.81 86 MET A N 1
ATOM 665 C CA . MET A 1 86 ? -12.790 14.221 12.221 1.00 97.81 86 MET A CA 1
ATOM 666 C C . MET A 1 86 ? -13.345 13.368 11.082 1.00 97.81 86 MET A C 1
ATOM 668 O O . MET A 1 86 ? -12.586 12.804 10.295 1.00 97.81 86 MET A O 1
ATOM 672 N N . ASN A 1 87 ? -14.667 13.269 10.983 1.00 96.06 87 ASN A N 1
ATOM 673 C CA . ASN A 1 87 ? -15.346 12.602 9.871 1.00 96.06 87 ASN A CA 1
ATOM 674 C C . ASN A 1 87 ? -16.545 13.440 9.395 1.00 96.06 87 ASN A C 1
ATOM 676 O O . ASN A 1 87 ? -16.717 14.594 9.789 1.00 96.06 87 ASN A O 1
ATOM 680 N N . ILE A 1 88 ? -17.401 12.864 8.550 1.00 94.38 88 ILE A N 1
ATOM 681 C CA . ILE A 1 88 ? -18.595 13.546 8.022 1.00 94.38 88 ILE A CA 1
ATOM 682 C C . ILE A 1 88 ? -19.612 13.961 9.103 1.00 94.38 88 ILE A C 1
ATOM 684 O O . ILE A 1 88 ? -20.459 14.812 8.846 1.00 94.38 88 ILE A O 1
ATOM 688 N N . HIS A 1 89 ? -19.539 13.377 10.301 1.00 94.62 89 HIS A N 1
ATOM 689 C CA . HIS A 1 89 ? -20.361 13.729 11.461 1.00 94.62 89 HIS A CA 1
ATOM 690 C C . HIS A 1 89 ? -19.704 14.797 12.350 1.00 94.62 89 HIS A C 1
ATOM 692 O O . HIS A 1 89 ? -20.273 15.177 13.373 1.00 94.62 89 HIS A O 1
ATOM 698 N N . GLY A 1 90 ? -18.534 15.307 11.960 1.00 96.94 90 GLY A N 1
ATOM 699 C CA . GLY A 1 90 ? -17.763 16.294 12.703 1.00 96.94 90 GLY A CA 1
ATOM 700 C C . GLY A 1 90 ? -16.716 15.664 13.619 1.00 96.94 90 GLY A C 1
ATOM 701 O O . GLY A 1 90 ? -16.242 14.548 13.394 1.00 96.94 90 GLY A O 1
ATOM 702 N N . LYS A 1 91 ? -16.323 16.421 14.647 1.00 98.00 91 LYS A N 1
ATOM 703 C CA . LYS A 1 91 ? -15.307 16.005 15.616 1.00 98.00 91 LYS A CA 1
ATOM 704 C C . LYS A 1 91 ? -15.900 15.006 16.610 1.00 98.00 91 LYS A C 1
ATOM 706 O O . LYS A 1 91 ? -16.925 15.294 17.225 1.00 98.00 91 LYS A O 1
ATOM 711 N N . GLN A 1 92 ? -15.242 13.866 16.798 1.00 97.69 92 GLN A N 1
ATOM 712 C CA . GLN A 1 92 ? -15.651 12.832 17.753 1.00 97.69 92 GLN A CA 1
ATOM 713 C C . GLN A 1 92 ? -14.444 12.307 18.532 1.00 97.69 92 GLN A C 1
ATOM 715 O O . GLN A 1 92 ? -13.313 12.374 18.052 1.00 97.69 92 GLN A O 1
ATOM 720 N N . THR A 1 93 ? -14.702 11.750 19.712 1.00 97.56 93 THR A N 1
ATOM 721 C CA . THR A 1 93 ? -13.712 11.023 20.509 1.00 97.56 93 THR A CA 1
ATOM 722 C C . THR A 1 93 ? -14.155 9.573 20.611 1.00 97.56 93 THR A C 1
ATOM 724 O O . THR A 1 93 ? -15.313 9.309 20.937 1.00 97.56 93 THR A O 1
ATOM 727 N N . LEU A 1 94 ? -13.251 8.646 20.312 1.00 96.88 94 LEU A N 1
ATOM 728 C CA . LEU A 1 94 ? -13.457 7.213 20.484 1.00 96.88 94 LEU A CA 1
ATOM 729 C C . LEU A 1 94 ? -12.521 6.706 21.576 1.00 96.88 94 LEU A C 1
ATOM 731 O O . LEU A 1 94 ? -11.355 7.091 21.611 1.00 96.88 94 LEU A O 1
ATOM 735 N N . GLU A 1 95 ? -13.026 5.814 22.419 1.00 97.12 95 GLU A N 1
ATOM 736 C CA . GLU A 1 95 ? -12.249 5.160 23.471 1.00 97.12 95 GLU A CA 1
ATOM 737 C C . GLU A 1 95 ? -12.039 3.683 23.133 1.00 97.12 95 GLU A C 1
ATOM 739 O O . GLU A 1 95 ? -12.917 3.029 22.561 1.00 97.12 95 GLU A O 1
ATOM 744 N N . ALA A 1 96 ? -10.866 3.160 23.476 1.00 95.19 96 ALA A N 1
ATOM 745 C CA . ALA A 1 96 ? -10.509 1.765 23.279 1.00 95.19 96 ALA A CA 1
ATOM 746 C C . ALA A 1 96 ? -9.547 1.287 24.370 1.00 95.19 96 ALA A C 1
ATOM 748 O O . ALA A 1 96 ? -8.702 2.035 24.856 1.00 95.19 96 ALA A O 1
ATOM 749 N N . GLU A 1 97 ? -9.619 -0.001 24.708 1.00 94.75 97 GLU A N 1
ATOM 750 C CA . GLU A 1 97 ? -8.644 -0.626 25.613 1.00 94.75 97 GLU A CA 1
ATOM 751 C C . GLU A 1 97 ? -7.228 -0.592 25.025 1.00 94.75 97 GLU A C 1
ATOM 753 O O . GLU A 1 97 ? -6.249 -0.433 25.754 1.00 94.75 97 GLU A O 1
ATOM 758 N N . GLN A 1 98 ? -7.123 -0.716 23.699 1.00 91.06 98 GLN A N 1
ATOM 759 C CA . GLN A 1 98 ? -5.865 -0.698 22.971 1.00 91.06 98 GLN A CA 1
ATOM 760 C C . GLN A 1 98 ? -6.011 0.034 21.634 1.00 91.06 98 GLN A C 1
ATOM 762 O O . GLN A 1 98 ? -6.947 -0.218 20.873 1.00 91.06 98 GLN A O 1
ATOM 767 N N . ILE A 1 99 ? -5.024 0.874 21.320 1.00 91.75 99 ILE A N 1
ATOM 768 C CA . ILE A 1 99 ? -4.867 1.530 20.020 1.00 91.75 99 ILE A CA 1
ATOM 769 C C . ILE A 1 99 ? -3.624 0.964 19.325 1.00 91.75 99 ILE A C 1
ATOM 771 O O . ILE A 1 99 ? -2.545 0.903 19.910 1.00 91.75 99 ILE A O 1
ATOM 775 N N . ILE A 1 100 ? -3.782 0.546 18.067 1.00 89.31 100 ILE A N 1
ATOM 776 C CA . ILE A 1 100 ? -2.686 0.106 17.194 1.00 89.31 100 ILE A CA 1
ATOM 777 C C . ILE A 1 100 ? -2.533 1.154 16.092 1.00 89.31 100 ILE A C 1
ATOM 779 O O . ILE A 1 100 ? -3.411 1.293 15.238 1.00 89.31 100 ILE A O 1
ATOM 783 N N . ASP A 1 101 ? -1.427 1.900 16.111 1.00 88.12 101 ASP A N 1
ATOM 784 C CA . ASP A 1 101 ? -1.108 2.864 15.057 1.00 88.12 101 ASP A CA 1
ATOM 785 C C . ASP A 1 101 ? -0.416 2.164 13.883 1.00 88.12 101 ASP A C 1
ATOM 787 O O . ASP A 1 101 ? 0.806 2.061 13.837 1.00 88.12 101 ASP A O 1
ATOM 791 N N . ALA A 1 102 ? -1.214 1.696 12.926 1.00 87.31 102 ALA A N 1
ATOM 792 C CA . ALA A 1 102 ? -0.730 1.053 11.706 1.00 87.31 102 ALA A CA 1
ATOM 793 C C . ALA A 1 102 ? -0.442 2.043 10.557 1.00 87.31 102 ALA A C 1
ATOM 795 O O . ALA A 1 102 ? -0.293 1.619 9.412 1.00 87.31 102 ALA A O 1
ATOM 796 N N . ARG A 1 103 ? -0.400 3.361 10.820 1.00 87.75 103 ARG A N 1
ATOM 797 C CA . ARG A 1 103 ? -0.124 4.358 9.773 1.00 87.75 103 ARG A CA 1
ATOM 798 C C . ARG A 1 103 ? 1.315 4.227 9.262 1.00 87.75 103 ARG A C 1
ATOM 800 O O . ARG A 1 103 ? 2.221 3.992 10.067 1.00 87.75 103 ARG A O 1
ATOM 807 N N . PRO A 1 104 ? 1.561 4.483 7.964 1.00 87.31 104 PRO A N 1
ATOM 808 C CA . PRO A 1 104 ? 2.898 4.412 7.396 1.00 87.31 104 PRO A CA 1
ATOM 809 C C . PRO A 1 104 ? 3.841 5.391 8.100 1.00 87.31 104 PRO A C 1
ATOM 811 O O . PRO A 1 104 ? 3.546 6.582 8.240 1.00 87.31 104 PRO A O 1
ATOM 814 N N . LYS A 1 105 ? 5.005 4.889 8.517 1.00 88.19 105 LYS A N 1
ATOM 815 C CA . LYS A 1 105 ? 6.107 5.714 9.024 1.00 88.19 105 LYS A CA 1
ATOM 816 C C . LYS A 1 105 ? 7.119 5.937 7.904 1.00 88.19 105 LYS A C 1
ATOM 818 O O . LYS A 1 105 ? 7.532 4.990 7.238 1.00 88.19 105 LYS A O 1
ATOM 823 N N . TYR A 1 106 ? 7.520 7.187 7.690 1.00 88.94 106 TYR A N 1
ATOM 824 C CA . TYR A 1 106 ? 8.427 7.589 6.602 1.00 88.94 106 TYR A CA 1
ATOM 825 C C . TYR A 1 106 ? 9.878 7.794 7.053 1.00 88.94 106 TYR A C 1
ATOM 827 O O . TYR A 1 106 ? 10.689 8.350 6.311 1.00 88.94 106 TYR A O 1
ATOM 835 N N . THR A 1 107 ? 10.207 7.338 8.259 1.00 83.12 107 THR A N 1
ATOM 836 C CA . THR A 1 107 ? 11.528 7.501 8.863 1.00 83.12 107 THR A CA 1
ATOM 837 C C . THR A 1 107 ? 12.602 6.737 8.086 1.00 83.12 107 THR A C 1
ATOM 839 O O . THR A 1 107 ? 12.341 5.710 7.452 1.00 83.12 107 THR A O 1
ATOM 842 N N . ASN A 1 108 ? 13.838 7.241 8.132 1.00 79.38 108 ASN A N 1
ATOM 843 C CA . ASN A 1 108 ? 15.031 6.582 7.580 1.00 79.38 108 ASN A CA 1
ATOM 844 C C . ASN A 1 108 ? 14.967 6.264 6.070 1.00 79.38 108 ASN A C 1
ATOM 846 O O . ASN A 1 108 ? 15.472 5.235 5.629 1.00 79.38 108 ASN A O 1
ATOM 850 N N . GLY A 1 109 ? 14.350 7.135 5.263 1.00 74.06 109 GLY A N 1
ATOM 851 C CA . GLY A 1 109 ? 14.360 7.001 3.798 1.00 74.06 109 GLY A CA 1
ATOM 852 C C . GLY A 1 109 ? 13.437 5.911 3.247 1.00 74.06 109 GLY A C 1
ATOM 853 O O . GLY A 1 109 ? 13.568 5.523 2.092 1.00 74.06 109 GLY A O 1
ATOM 854 N N . ARG A 1 110 ? 12.480 5.432 4.050 1.00 85.88 110 ARG A N 1
ATOM 855 C CA . ARG A 1 110 ? 11.485 4.431 3.628 1.00 85.88 110 ARG A CA 1
ATOM 856 C C . ARG A 1 110 ? 10.339 5.015 2.805 1.00 85.88 110 ARG A C 1
ATOM 858 O O . ARG A 1 110 ? 9.498 4.269 2.322 1.00 85.88 110 ARG A O 1
ATOM 865 N N . LYS A 1 111 ? 10.275 6.336 2.644 1.00 95.19 111 LYS A N 1
ATOM 866 C CA . LYS A 1 111 ? 9.261 6.998 1.822 1.00 95.19 111 LYS A CA 1
ATOM 867 C C . LYS A 1 111 ? 9.532 6.751 0.344 1.00 95.19 111 LYS A C 1
ATOM 869 O O . LYS A 1 111 ? 10.654 6.953 -0.112 1.00 95.19 111 LYS A O 1
ATOM 874 N N . TYR A 1 112 ? 8.501 6.408 -0.416 1.00 96.00 112 TYR A N 1
ATOM 875 C CA . TYR A 1 112 ? 8.603 6.309 -1.867 1.00 96.00 112 TYR A CA 1
ATOM 876 C C . TYR A 1 112 ? 7.378 6.887 -2.576 1.00 96.00 112 TYR A C 1
ATOM 878 O O . TYR A 1 112 ? 6.302 7.042 -1.993 1.00 96.00 112 TYR A O 1
ATOM 886 N N . LEU A 1 113 ? 7.553 7.195 -3.860 1.00 97.06 113 LEU A N 1
ATOM 887 C CA . LEU A 1 113 ? 6.460 7.462 -4.790 1.00 97.06 113 LEU A CA 1
ATOM 888 C C . LEU A 1 113 ? 6.493 6.411 -5.895 1.00 97.06 113 LEU A C 1
ATOM 890 O O . LEU A 1 113 ? 7.501 6.293 -6.594 1.00 97.06 113 LEU A O 1
ATOM 894 N N . GLY A 1 114 ? 5.410 5.645 -6.012 1.00 96.69 114 GLY A N 1
ATOM 895 C CA . GLY A 1 114 ? 5.249 4.620 -7.035 1.00 96.69 114 GLY A CA 1
ATOM 896 C C . GLY A 1 114 ? 4.442 5.101 -8.237 1.00 96.69 114 GLY A C 1
ATOM 897 O O . GLY A 1 114 ? 3.763 6.133 -8.194 1.00 96.69 114 GLY A O 1
ATOM 898 N N . ALA A 1 115 ? 4.516 4.345 -9.323 1.00 95.81 115 ALA A N 1
ATOM 899 C CA . ALA A 1 115 ? 3.729 4.538 -10.526 1.00 95.81 115 ALA A CA 1
ATOM 900 C C . ALA A 1 115 ? 3.501 3.211 -11.250 1.00 95.81 115 ALA A C 1
ATOM 902 O O . ALA A 1 115 ? 4.339 2.310 -11.223 1.00 95.81 115 ALA A O 1
ATOM 903 N N . VAL A 1 116 ? 2.370 3.135 -11.944 1.00 94.69 116 VAL A N 1
ATOM 904 C CA . VAL A 1 116 ? 2.039 2.045 -12.857 1.00 94.69 116 VAL A CA 1
ATOM 905 C C . VAL A 1 116 ? 2.675 2.325 -14.209 1.00 94.69 116 VAL A C 1
ATOM 907 O O . VAL A 1 116 ? 2.572 3.426 -14.757 1.00 94.69 116 VAL A O 1
ATOM 910 N N . LEU A 1 117 ? 3.282 1.294 -14.767 1.00 93.19 117 LEU A N 1
ATOM 911 C CA . LEU A 1 117 ? 3.827 1.254 -16.107 1.00 93.19 117 LEU A CA 1
ATOM 912 C C . LEU A 1 117 ? 3.021 0.266 -16.949 1.00 93.19 117 LEU A C 1
ATOM 914 O O . LEU A 1 117 ? 2.482 -0.720 -16.451 1.00 93.19 117 LEU A O 1
ATOM 918 N N . SER A 1 118 ? 2.967 0.531 -18.248 1.00 88.69 118 SER A N 1
ATOM 919 C CA . SER A 1 118 ? 2.431 -0.405 -19.232 1.00 88.69 118 SER A CA 1
ATOM 920 C C . SER A 1 118 ? 3.514 -0.792 -20.225 1.00 88.69 118 SER A C 1
ATOM 922 O O . SER A 1 118 ? 4.387 0.014 -20.568 1.00 88.69 118 SER A O 1
ATOM 924 N N . MET A 1 119 ? 3.439 -2.023 -20.714 1.00 83.56 119 MET A N 1
ATOM 925 C CA . MET A 1 119 ? 4.324 -2.517 -21.761 1.00 83.56 119 MET A CA 1
ATOM 926 C C . MET A 1 119 ? 3.558 -3.257 -22.849 1.00 83.56 119 MET A C 1
ATOM 928 O O . MET A 1 119 ? 2.499 -3.830 -22.612 1.00 83.56 119 MET A O 1
ATOM 932 N N . ALA A 1 120 ? 4.129 -3.252 -24.052 1.00 73.75 120 ALA A N 1
ATOM 933 C CA . ALA A 1 120 ? 3.572 -3.976 -25.187 1.00 73.75 120 ALA A CA 1
ATOM 934 C C . ALA A 1 120 ? 3.931 -5.474 -25.177 1.00 73.75 120 ALA A C 1
ATOM 936 O O . ALA A 1 120 ? 3.154 -6.273 -25.692 1.00 73.75 120 ALA A O 1
ATOM 937 N N . ALA A 1 121 ? 5.085 -5.859 -24.614 1.00 70.12 121 ALA A N 1
ATOM 938 C CA . ALA A 1 121 ? 5.534 -7.250 -24.568 1.00 70.12 121 ALA A CA 1
ATOM 939 C C . ALA A 1 121 ? 6.430 -7.531 -23.338 1.00 70.12 121 ALA A C 1
ATOM 941 O O . ALA A 1 121 ? 7.291 -6.702 -23.041 1.00 70.12 121 ALA A O 1
ATOM 942 N N . PRO A 1 122 ? 6.255 -8.678 -22.650 1.00 73.12 122 PRO A N 1
ATOM 943 C CA . PRO A 1 122 ? 7.142 -9.144 -21.576 1.00 73.12 122 PRO A CA 1
ATOM 944 C C . PRO A 1 122 ? 8.520 -9.602 -22.106 1.00 73.12 122 PRO A C 1
ATOM 946 O O . PRO A 1 122 ? 8.633 -9.901 -23.299 1.00 73.12 122 PRO A O 1
ATOM 949 N N . PRO A 1 123 ? 9.553 -9.737 -21.242 1.00 78.56 123 PRO A N 1
ATOM 950 C CA . PRO A 1 123 ? 9.537 -9.567 -19.781 1.00 78.56 123 PRO A CA 1
ATOM 951 C C . PRO A 1 123 ? 9.738 -8.116 -19.310 1.00 78.56 123 PRO A C 1
ATOM 953 O O . PRO A 1 123 ? 10.310 -7.288 -20.014 1.00 78.56 123 PRO A O 1
ATOM 956 N N . VAL A 1 124 ? 9.286 -7.823 -18.085 1.00 79.75 124 VAL A N 1
ATOM 957 C CA . VAL A 1 124 ? 9.569 -6.556 -17.388 1.00 79.75 124 VAL A CA 1
ATOM 958 C C . VAL A 1 124 ? 11.013 -6.558 -16.894 1.00 79.75 124 VAL A C 1
ATOM 960 O O . VAL A 1 124 ? 11.395 -7.509 -16.214 1.00 79.75 124 VAL A O 1
ATOM 963 N N . PRO A 1 125 ? 11.818 -5.521 -17.189 1.00 85.94 125 PRO A N 1
ATOM 964 C CA . PRO A 1 125 ? 13.065 -5.299 -16.472 1.00 85.94 125 PRO A CA 1
ATOM 965 C C . PRO A 1 125 ? 12.766 -5.117 -14.980 1.00 85.94 125 PRO A C 1
ATOM 967 O O . PRO A 1 125 ? 11.997 -4.232 -14.606 1.00 85.94 125 PRO A O 1
ATOM 970 N N . GLU A 1 126 ? 13.355 -5.955 -14.132 1.00 90.12 126 GLU A N 1
ATOM 971 C CA . GLU A 1 126 ? 13.183 -5.885 -12.679 1.00 90.12 126 GLU A CA 1
ATOM 972 C C . GLU A 1 126 ? 14.466 -5.429 -11.990 1.00 90.12 126 GLU A C 1
ATOM 974 O O . GLU A 1 126 ? 15.572 -5.644 -12.488 1.00 90.12 126 GLU A O 1
ATOM 979 N N . GLY A 1 127 ? 14.314 -4.822 -10.816 1.00 92.56 127 GLY A N 1
ATOM 980 C CA . GLY A 1 127 ? 15.429 -4.366 -9.997 1.00 92.56 127 GLY A CA 1
ATOM 981 C C . GLY A 1 127 ? 15.692 -2.868 -10.119 1.00 92.56 127 GLY A C 1
ATOM 982 O O . GLY A 1 127 ? 14.799 -2.082 -10.437 1.00 92.56 127 GLY A O 1
ATOM 983 N N . ARG A 1 128 ? 16.920 -2.462 -9.785 1.00 94.44 128 ARG A N 1
ATOM 984 C CA . ARG A 1 128 ? 17.314 -1.051 -9.692 1.00 94.44 128 ARG A CA 1
ATOM 985 C C . ARG A 1 128 ? 17.991 -0.560 -10.968 1.00 94.44 128 ARG A C 1
ATOM 987 O O . ARG A 1 128 ? 18.957 -1.155 -11.432 1.00 94.44 128 ARG A O 1
ATOM 994 N N . PHE A 1 129 ? 17.524 0.582 -11.454 1.00 94.56 129 PHE A N 1
ATOM 995 C CA . PHE A 1 129 ? 17.995 1.288 -12.641 1.00 94.56 129 PHE A CA 1
ATOM 996 C C . PHE A 1 129 ? 18.272 2.745 -12.255 1.00 94.56 129 PHE A C 1
ATOM 998 O O . PHE A 1 129 ? 17.427 3.629 -12.411 1.00 94.56 129 PHE A O 1
ATOM 1005 N N . GLY A 1 130 ? 19.448 2.982 -11.670 1.00 93.25 130 GLY A N 1
ATOM 1006 C CA . GLY A 1 130 ? 19.748 4.252 -11.006 1.00 93.25 130 GLY A CA 1
ATOM 1007 C C . GLY A 1 130 ? 18.829 4.463 -9.800 1.00 93.25 130 GLY A C 1
ATOM 1008 O O . GLY A 1 130 ? 18.770 3.609 -8.915 1.00 93.25 130 GLY A O 1
ATOM 1009 N N . ASP A 1 131 ? 18.096 5.576 -9.791 1.00 94.44 131 ASP A N 1
ATOM 1010 C CA . ASP A 1 131 ? 17.138 5.913 -8.727 1.00 94.44 131 ASP A CA 1
ATOM 1011 C C . ASP A 1 131 ? 15.777 5.210 -8.879 1.00 94.44 131 ASP A C 1
ATOM 1013 O O . ASP A 1 131 ? 14.947 5.277 -7.970 1.00 94.44 131 ASP A O 1
ATOM 1017 N N . LEU A 1 132 ? 15.529 4.557 -10.020 1.00 95.94 132 LEU A N 1
ATOM 1018 C CA . LEU A 1 132 ? 14.296 3.817 -10.280 1.00 95.94 132 LEU A CA 1
ATOM 1019 C C . LEU A 1 132 ? 14.424 2.388 -9.758 1.00 95.94 132 LEU A C 1
ATOM 1021 O O . LEU A 1 132 ? 15.416 1.711 -10.018 1.00 95.94 132 LEU A O 1
ATOM 1025 N N . GLU A 1 133 ? 13.386 1.892 -9.102 1.00 95.12 133 GLU A N 1
ATOM 1026 C CA . GLU A 1 133 ? 13.237 0.471 -8.796 1.00 95.12 133 GLU A CA 1
ATOM 1027 C C . GLU A 1 133 ? 11.970 -0.061 -9.451 1.00 95.12 133 GLU A C 1
ATOM 1029 O O . GLU A 1 133 ? 10.893 0.498 -9.248 1.00 95.12 133 GLU A O 1
ATOM 1034 N N . LEU A 1 134 ? 12.107 -1.117 -10.252 1.00 94.00 134 LEU A N 1
ATOM 1035 C CA . LEU A 1 134 ? 11.031 -1.699 -11.041 1.00 94.00 134 LEU A CA 1
ATOM 1036 C C . LEU A 1 134 ? 10.693 -3.115 -10.571 1.00 94.00 134 LEU A C 1
ATOM 1038 O O . LEU A 1 134 ? 11.578 -3.900 -10.227 1.00 94.00 134 LEU A O 1
ATOM 1042 N N . CYS A 1 135 ? 9.407 -3.455 -10.627 1.00 91.44 135 CYS A N 1
ATOM 1043 C CA . CYS A 1 135 ? 8.924 -4.826 -10.489 1.00 91.44 135 CYS A CA 1
ATOM 1044 C C . CYS A 1 135 ? 7.765 -5.108 -11.453 1.00 91.44 135 CYS A C 1
ATOM 1046 O O . CYS A 1 135 ? 7.046 -4.198 -11.876 1.00 91.44 135 CYS A O 1
ATOM 1048 N N . SER A 1 136 ? 7.587 -6.377 -11.813 1.00 89.56 136 SER A N 1
ATOM 1049 C CA . SER A 1 136 ? 6.414 -6.835 -12.556 1.00 89.56 136 SER A CA 1
ATOM 1050 C C . SER A 1 136 ? 5.164 -6.901 -11.675 1.00 89.56 136 SER A C 1
ATOM 1052 O O . SER A 1 136 ? 5.232 -7.126 -10.464 1.00 89.56 136 SER A O 1
ATOM 1054 N N . GLY A 1 137 ? 4.007 -6.673 -12.297 1.00 88.69 137 GLY A N 1
ATOM 1055 C CA . GLY A 1 137 ? 2.700 -6.920 -11.699 1.00 88.69 137 GLY A CA 1
ATOM 1056 C C . GLY A 1 137 ? 2.247 -8.370 -11.848 1.00 88.69 137 GLY A C 1
ATOM 1057 O O . GLY A 1 137 ? 2.954 -9.216 -12.393 1.00 88.69 137 GLY A O 1
ATOM 1058 N N . ALA A 1 138 ? 1.039 -8.655 -11.365 1.00 88.88 138 ALA A N 1
ATOM 1059 C CA . ALA A 1 138 ? 0.448 -9.990 -11.453 1.00 88.88 138 ALA A CA 1
ATOM 1060 C C . ALA A 1 138 ? -0.125 -10.292 -12.844 1.00 88.88 138 ALA A C 1
ATOM 1062 O O . ALA A 1 138 ? -0.265 -11.458 -13.217 1.00 88.88 138 ALA A O 1
ATOM 1063 N N . LEU A 1 139 ? -0.473 -9.251 -13.609 1.00 87.25 139 LEU A N 1
ATOM 1064 C CA . LEU A 1 139 ? -1.060 -9.391 -14.937 1.00 87.25 139 LEU A CA 1
ATOM 1065 C C . LEU A 1 139 ? -0.020 -9.194 -16.053 1.00 87.25 139 LEU A C 1
ATOM 1067 O O . LEU A 1 139 ? 0.896 -8.379 -15.918 1.00 87.25 139 LEU A O 1
ATOM 1071 N N . PRO A 1 140 ? -0.176 -9.873 -17.207 1.00 85.00 140 PRO A N 1
ATOM 1072 C CA . PRO A 1 140 ? 0.669 -9.627 -18.368 1.00 85.00 140 PRO A CA 1
ATOM 1073 C C . PRO A 1 140 ? 0.641 -8.155 -18.784 1.00 85.00 140 PRO A C 1
ATOM 1075 O O . PRO A 1 140 ? -0.417 -7.580 -19.032 1.00 85.00 140 PRO A O 1
ATOM 1078 N N . GLY A 1 141 ? 1.823 -7.556 -18.890 1.00 85.06 141 GLY A N 1
ATOM 1079 C CA . GLY A 1 141 ? 1.983 -6.164 -19.303 1.00 85.06 141 GLY A CA 1
ATOM 1080 C C . GLY A 1 141 ? 1.839 -5.127 -18.186 1.00 85.06 141 GLY A C 1
ATOM 1081 O O . GLY A 1 141 ? 2.035 -3.938 -18.448 1.00 85.06 141 GLY A O 1
ATOM 1082 N N . GLU A 1 142 ? 1.534 -5.565 -16.963 1.00 87.75 142 GLU A N 1
ATOM 1083 C CA . GLU A 1 142 ? 1.514 -4.737 -15.761 1.00 87.75 142 GLU A CA 1
ATOM 1084 C C . GLU A 1 142 ? 2.924 -4.656 -15.167 1.00 87.75 142 GLU A C 1
ATOM 1086 O O . GLU A 1 142 ? 3.584 -5.669 -14.928 1.00 87.75 142 GLU A O 1
ATOM 1091 N N . ALA A 1 143 ? 3.396 -3.439 -14.927 1.00 92.06 143 ALA A N 1
ATOM 1092 C CA . ALA A 1 143 ? 4.666 -3.190 -14.270 1.00 92.06 143 ALA A CA 1
ATOM 1093 C C . ALA A 1 143 ? 4.539 -1.986 -13.343 1.00 92.06 143 ALA A C 1
ATOM 1095 O O . ALA A 1 143 ? 3.658 -1.141 -13.506 1.00 92.06 143 ALA A O 1
ATOM 1096 N N . TYR A 1 144 ? 5.440 -1.899 -12.379 1.00 94.38 144 TYR A N 1
ATOM 1097 C CA . TYR A 1 144 ? 5.465 -0.837 -11.392 1.00 94.38 144 TYR A CA 1
ATOM 1098 C C . TYR A 1 144 ? 6.872 -0.277 -11.281 1.00 94.38 144 TYR A C 1
ATOM 1100 O O . TYR A 1 144 ? 7.857 -0.996 -11.447 1.00 94.38 144 TYR A O 1
ATOM 1108 N N . VAL A 1 145 ? 6.961 1.011 -10.982 1.00 95.56 145 VAL A N 1
ATOM 1109 C CA . VAL A 1 145 ? 8.221 1.682 -10.674 1.00 95.56 145 VAL A CA 1
ATOM 1110 C C . VAL A 1 145 ? 8.062 2.514 -9.422 1.00 95.56 145 VAL A C 1
ATOM 1112 O O . VAL A 1 145 ? 7.003 3.095 -9.206 1.00 95.56 145 VAL A O 1
ATOM 1115 N N . ARG A 1 146 ? 9.110 2.611 -8.611 1.00 96.12 146 ARG A N 1
ATOM 1116 C CA . ARG A 1 146 ? 9.185 3.565 -7.506 1.00 96.12 146 ARG A CA 1
ATOM 1117 C C . ARG A 1 146 ? 10.496 4.332 -7.511 1.00 96.12 146 ARG A C 1
ATOM 1119 O O . ARG A 1 146 ? 11.503 3.854 -8.028 1.00 96.12 146 ARG A O 1
ATOM 1126 N N . ILE A 1 147 ? 10.462 5.499 -6.877 1.00 96.19 147 ILE A N 1
ATOM 1127 C CA . ILE A 1 147 ? 11.651 6.222 -6.422 1.00 96.19 147 ILE A CA 1
ATOM 1128 C C . ILE A 1 147 ? 11.585 6.409 -4.910 1.00 96.19 147 ILE A C 1
ATOM 1130 O O . ILE A 1 147 ? 10.520 6.715 -4.365 1.00 96.19 147 ILE A O 1
ATOM 1134 N N . PHE A 1 148 ? 12.721 6.259 -4.235 1.00 95.81 148 PHE A N 1
ATOM 1135 C CA . PHE A 1 148 ? 12.833 6.602 -2.821 1.00 95.81 148 PHE A CA 1
ATOM 1136 C C . PHE A 1 148 ? 12.983 8.109 -2.635 1.00 95.81 148 PHE A C 1
ATOM 1138 O O . PHE A 1 148 ? 13.573 8.813 -3.456 1.00 95.81 148 PHE A O 1
ATOM 1145 N N . LEU A 1 149 ? 12.431 8.610 -1.536 1.00 95.75 149 LEU A N 1
ATOM 1146 C CA . LEU A 1 149 ? 12.324 10.031 -1.252 1.00 95.75 149 LEU A CA 1
ATOM 1147 C C . LEU A 1 149 ? 12.855 10.345 0.151 1.00 95.75 149 LEU A C 1
ATOM 1149 O O . LEU A 1 149 ? 12.672 9.552 1.078 1.00 95.75 149 LEU A O 1
ATOM 1153 N N . PRO A 1 150 ? 13.442 11.537 0.349 1.00 94.00 150 PRO A N 1
ATOM 1154 C CA . PRO A 1 150 ? 13.652 12.075 1.685 1.00 94.00 150 PRO A CA 1
ATOM 1155 C C . PRO A 1 150 ? 12.334 12.143 2.467 1.00 94.00 150 PRO A C 1
ATOM 1157 O O . PRO A 1 150 ? 11.276 12.420 1.898 1.00 94.00 150 PRO A O 1
ATOM 1160 N N . GLU A 1 151 ? 12.403 11.952 3.782 1.00 93.25 151 GLU A N 1
ATOM 1161 C CA . GLU A 1 151 ? 11.234 11.932 4.673 1.00 93.25 151 GLU A CA 1
ATOM 1162 C C . GLU A 1 151 ? 10.361 13.195 4.533 1.00 93.25 151 GLU A C 1
ATOM 1164 O O . GLU A 1 151 ? 9.136 13.116 4.383 1.00 93.25 151 GLU A O 1
ATOM 1169 N N . ASN A 1 152 ? 11.010 14.359 4.467 1.00 92.75 152 ASN A N 1
ATOM 1170 C CA . ASN A 1 152 ? 10.386 15.677 4.347 1.00 92.75 152 ASN A CA 1
ATOM 1171 C C . ASN A 1 152 ? 10.038 16.094 2.903 1.00 92.75 152 ASN A C 1
ATOM 1173 O O . ASN A 1 152 ? 9.638 17.235 2.686 1.00 92.75 152 ASN A O 1
ATOM 1177 N N . CYS A 1 153 ? 10.193 15.209 1.913 1.00 94.62 153 CYS A N 1
ATOM 1178 C CA . CYS A 1 153 ? 9.885 15.522 0.518 1.00 94.62 153 CYS A CA 1
ATOM 1179 C C . CYS A 1 153 ? 8.375 15.739 0.324 1.00 94.62 153 CYS A C 1
ATOM 1181 O O . CYS A 1 153 ? 7.572 14.891 0.719 1.00 94.62 153 CYS A O 1
ATOM 1183 N N . ASP A 1 154 ? 7.981 16.858 -0.278 1.00 95.31 154 ASP A N 1
ATOM 1184 C CA . ASP A 1 154 ? 6.581 17.179 -0.549 1.00 95.31 154 ASP A CA 1
ATOM 1185 C C . ASP A 1 154 ? 6.098 16.634 -1.906 1.00 95.31 154 ASP A C 1
ATOM 1187 O O . ASP A 1 154 ? 6.844 16.033 -2.682 1.00 95.31 154 ASP A O 1
ATOM 1191 N N . TRP A 1 155 ? 4.806 16.808 -2.184 1.00 95.81 155 TRP A N 1
ATOM 1192 C CA . TRP A 1 155 ? 4.177 16.313 -3.408 1.00 95.81 155 TRP A CA 1
ATOM 1193 C C . TRP A 1 155 ? 4.744 16.924 -4.699 1.00 95.81 155 TRP A C 1
ATOM 1195 O O . TRP A 1 155 ? 5.053 16.154 -5.616 1.00 95.81 155 TRP A O 1
ATOM 1205 N N . PRO A 1 156 ? 4.879 18.263 -4.821 1.00 96.38 156 PRO A N 1
ATOM 1206 C CA . PRO A 1 156 ? 5.481 18.873 -6.003 1.00 96.38 156 PRO A CA 1
ATOM 1207 C C . PRO A 1 156 ? 6.900 18.374 -6.279 1.00 96.38 156 PRO A C 1
ATOM 1209 O O . PRO A 1 156 ? 7.213 18.048 -7.425 1.00 96.38 156 PRO A O 1
ATOM 1212 N N . GLU A 1 157 ? 7.744 18.288 -5.250 1.00 96.81 157 GLU A N 1
ATOM 1213 C CA . GLU A 1 157 ? 9.117 17.812 -5.394 1.00 96.81 157 GLU A CA 1
ATOM 1214 C C . GLU A 1 157 ? 9.169 16.335 -5.787 1.00 96.81 157 GLU A C 1
ATOM 1216 O O . GLU A 1 157 ? 9.858 15.981 -6.742 1.00 96.81 157 GLU A O 1
ATOM 1221 N N . ALA A 1 158 ? 8.397 15.473 -5.122 1.00 96.88 158 ALA A N 1
ATOM 1222 C CA . ALA A 1 158 ? 8.375 14.044 -5.419 1.00 96.88 158 ALA A CA 1
ATOM 1223 C C . ALA A 1 158 ? 7.964 13.746 -6.869 1.00 96.88 158 ALA A C 1
ATOM 1225 O O . ALA A 1 158 ? 8.605 12.946 -7.551 1.00 96.88 158 ALA A O 1
ATOM 1226 N N . ARG A 1 159 ? 6.921 14.424 -7.366 1.00 96.12 159 ARG A N 1
ATOM 1227 C CA . ARG A 1 159 ? 6.454 14.266 -8.752 1.00 96.12 159 ARG A CA 1
ATOM 1228 C C . ARG A 1 159 ? 7.475 14.780 -9.758 1.00 96.12 159 ARG A C 1
ATOM 1230 O O . ARG A 1 159 ? 7.694 14.126 -10.774 1.00 96.12 159 ARG A O 1
ATOM 1237 N N . ARG A 1 160 ? 8.114 15.921 -9.469 1.00 96.19 160 ARG A N 1
ATOM 1238 C CA . ARG A 1 160 ? 9.184 16.469 -10.310 1.00 96.19 160 ARG A CA 1
ATOM 1239 C C . ARG A 1 160 ? 10.343 15.485 -10.417 1.00 96.19 160 ARG A C 1
ATOM 1241 O O . ARG A 1 160 ? 10.772 15.218 -11.531 1.00 96.19 160 ARG A O 1
ATOM 1248 N N . ARG A 1 161 ? 10.785 14.915 -9.289 1.00 96.31 161 ARG A N 1
ATOM 1249 C CA . ARG A 1 161 ? 11.846 13.898 -9.251 1.00 96.31 161 ARG A CA 1
ATOM 1250 C C . ARG A 1 161 ? 11.479 12.674 -10.071 1.00 96.31 161 ARG A C 1
ATOM 1252 O O . ARG A 1 161 ? 12.235 12.316 -10.963 1.00 96.31 161 ARG A O 1
ATOM 1259 N N . LEU A 1 162 ? 10.308 12.080 -9.828 1.00 96.25 162 LEU A N 1
ATOM 1260 C CA . LEU A 1 162 ? 9.873 10.893 -10.569 1.00 96.25 162 LEU A CA 1
ATOM 1261 C C . LEU A 1 162 ? 9.847 11.163 -12.075 1.00 96.25 162 LEU A C 1
ATOM 1263 O O . LEU A 1 162 ? 10.384 10.373 -12.845 1.00 96.25 162 LEU A O 1
ATOM 1267 N N . TYR A 1 163 ? 9.275 12.296 -12.484 1.00 95.38 163 TYR A N 1
ATOM 1268 C CA . TYR A 1 163 ? 9.206 12.676 -13.889 1.00 95.38 163 TYR A CA 1
ATOM 1269 C C . TYR A 1 163 ? 10.599 12.901 -14.496 1.00 95.38 163 TYR A C 1
ATOM 1271 O O . TYR A 1 163 ? 10.903 12.325 -15.536 1.00 95.38 163 TYR A O 1
ATOM 1279 N N . SER A 1 164 ? 11.476 13.665 -13.833 1.00 95.56 164 SER A N 1
ATOM 1280 C CA . SER A 1 164 ? 12.833 13.921 -14.332 1.00 95.56 164 SER A CA 1
ATOM 1281 C C . SER A 1 164 ? 13.683 12.654 -14.399 1.00 95.56 164 SER A C 1
ATOM 1283 O O . SER A 1 164 ? 14.438 12.469 -15.350 1.00 95.56 164 SER A O 1
ATOM 1285 N N . THR A 1 165 ? 13.559 11.759 -13.418 1.00 96.25 165 THR A N 1
ATOM 1286 C CA . THR A 1 165 ? 14.266 10.475 -13.426 1.00 96.25 165 THR A CA 1
ATOM 1287 C C . THR A 1 165 ? 13.727 9.578 -14.541 1.00 96.25 165 THR A C 1
ATOM 1289 O O . THR A 1 165 ? 14.502 8.919 -15.226 1.00 96.25 165 THR A O 1
ATOM 1292 N N . TRP A 1 166 ? 12.412 9.590 -14.780 1.00 95.62 166 TRP A N 1
ATOM 1293 C CA . TRP A 1 166 ? 11.792 8.828 -15.863 1.00 95.62 166 TRP A CA 1
ATOM 1294 C C . TRP A 1 166 ? 12.142 9.358 -17.263 1.00 95.62 166 TRP A C 1
ATOM 1296 O O . TRP A 1 166 ? 12.336 8.570 -18.192 1.00 95.62 166 TRP A O 1
ATOM 1306 N N . GLU A 1 167 ? 12.249 10.676 -17.448 1.00 95.19 167 GLU A N 1
ATOM 1307 C CA . GLU A 1 167 ? 12.722 11.264 -18.710 1.00 95.19 167 GLU A CA 1
ATOM 1308 C C . GLU A 1 167 ? 14.161 10.851 -19.025 1.00 95.19 167 GLU A C 1
ATOM 1310 O O . GLU A 1 167 ? 14.461 10.528 -20.171 1.00 95.19 167 GLU A O 1
ATOM 1315 N N . ASN A 1 168 ? 15.017 10.786 -18.002 1.00 94.88 168 ASN A N 1
ATOM 1316 C CA . ASN A 1 168 ? 16.420 10.382 -18.118 1.00 94.88 168 ASN A CA 1
ATOM 1317 C C . ASN A 1 168 ? 16.637 8.876 -17.890 1.00 94.88 168 ASN A C 1
ATOM 1319 O O . ASN A 1 168 ? 17.738 8.455 -17.529 1.00 94.88 168 ASN A O 1
ATOM 1323 N N . ARG A 1 169 ? 15.587 8.060 -18.050 1.00 95.00 169 ARG A N 1
ATOM 1324 C CA . ARG A 1 169 ? 15.667 6.617 -17.803 1.00 95.00 169 ARG A CA 1
ATOM 1325 C C . ARG A 1 169 ? 16.654 5.931 -18.762 1.00 95.00 169 ARG A C 1
ATOM 1327 O O . ARG A 1 169 ? 16.795 6.378 -19.903 1.00 95.00 169 ARG A O 1
ATOM 1334 N N . PRO A 1 170 ? 17.280 4.820 -18.339 1.00 93.81 170 PRO A N 1
ATOM 1335 C CA . PRO A 1 170 ? 18.143 4.022 -19.206 1.00 93.81 170 PRO A CA 1
ATOM 1336 C C . PRO A 1 170 ? 17.429 3.495 -20.459 1.00 93.81 170 PRO A C 1
ATOM 1338 O O . PRO A 1 170 ? 16.204 3.331 -20.473 1.00 93.81 170 PRO A O 1
ATOM 1341 N N . GLU A 1 171 ? 18.203 3.200 -21.507 1.00 91.38 171 GLU A N 1
ATOM 1342 C CA . GLU A 1 171 ? 17.683 2.727 -22.796 1.00 91.38 171 GLU A CA 1
ATOM 1343 C C . GLU A 1 171 ? 16.915 1.403 -22.659 1.00 91.38 171 GLU A C 1
ATOM 1345 O O . GLU A 1 171 ? 15.917 1.201 -23.353 1.00 91.38 171 GLU A O 1
ATOM 1350 N N . GLU A 1 172 ? 17.279 0.546 -21.696 1.00 90.75 172 GLU A N 1
ATOM 1351 C CA . GLU A 1 172 ? 16.555 -0.703 -21.429 1.00 90.75 172 GLU A CA 1
ATOM 1352 C C . GLU A 1 172 ? 15.094 -0.462 -21.012 1.00 90.75 172 GLU A C 1
ATOM 1354 O O . GLU A 1 172 ? 14.238 -1.325 -21.205 1.00 90.75 172 GLU A O 1
ATOM 1359 N N . LEU A 1 173 ? 14.787 0.723 -20.473 1.00 92.06 173 LEU A N 1
ATOM 1360 C CA . LEU A 1 173 ? 13.445 1.122 -20.046 1.00 92.06 173 LEU A CA 1
ATOM 1361 C C . LEU A 1 173 ? 12.704 1.948 -21.113 1.00 92.06 173 LEU A C 1
ATOM 1363 O O . LEU A 1 173 ? 11.589 2.421 -20.870 1.00 92.06 173 LEU A O 1
ATOM 1367 N N . ALA A 1 174 ? 13.288 2.156 -22.298 1.00 89.88 174 ALA A N 1
ATOM 1368 C CA . ALA A 1 174 ? 12.732 3.044 -23.320 1.00 89.88 174 ALA A CA 1
ATOM 1369 C C . ALA A 1 174 ? 11.355 2.588 -23.832 1.00 89.88 174 ALA A C 1
ATOM 1371 O O . ALA A 1 174 ? 10.507 3.433 -24.130 1.00 89.88 174 ALA A O 1
ATOM 1372 N N . SER A 1 175 ? 11.125 1.272 -23.894 1.00 88.81 175 SER A N 1
ATOM 1373 C CA . SER A 1 175 ? 9.883 0.650 -24.375 1.00 88.81 175 SER A CA 1
ATOM 1374 C C . SER A 1 175 ? 8.719 0.724 -23.378 1.00 88.81 175 SER A C 1
ATOM 1376 O O . SER A 1 175 ? 7.562 0.551 -23.776 1.00 88.81 175 SER A O 1
ATOM 1378 N N . LEU A 1 176 ? 9.004 0.996 -22.100 1.00 92.06 176 LEU A N 1
ATOM 1379 C CA . LEU A 1 176 ? 7.997 1.118 -21.050 1.00 92.06 176 LEU A CA 1
ATOM 1380 C C . LEU A 1 176 ? 7.274 2.460 -21.161 1.00 92.06 176 LEU A C 1
ATOM 1382 O O . LEU A 1 176 ? 7.885 3.513 -21.364 1.00 92.06 176 LEU A O 1
ATOM 1386 N N . LYS A 1 177 ? 5.953 2.431 -20.988 1.00 92.31 177 LYS A N 1
ATOM 1387 C CA . LYS A 1 177 ? 5.115 3.630 -21.001 1.00 92.31 177 LYS A CA 1
ATOM 1388 C C . LYS A 1 177 ? 4.645 3.947 -19.596 1.00 92.31 177 LYS A C 1
ATOM 1390 O O . LYS A 1 177 ? 4.055 3.101 -18.925 1.00 92.31 177 LYS A O 1
ATOM 1395 N N . PHE A 1 178 ? 4.863 5.191 -19.192 1.00 92.75 178 PHE A N 1
ATOM 1396 C CA . PHE A 1 178 ? 4.347 5.709 -17.936 1.00 92.75 178 PHE A CA 1
ATOM 1397 C C . PHE A 1 178 ? 2.818 5.764 -17.984 1.00 92.75 178 PHE A C 1
ATOM 1399 O O . PHE A 1 178 ? 2.247 6.315 -18.925 1.00 92.75 178 PHE A O 1
ATOM 1406 N N . GLY A 1 179 ? 2.167 5.162 -16.993 1.00 91.06 179 GLY A N 1
ATOM 1407 C CA . GLY A 1 179 ? 0.722 5.195 -16.821 1.00 91.06 179 GLY A CA 1
ATOM 1408 C C . GLY A 1 179 ? 0.330 6.248 -15.792 1.00 91.06 179 GLY A C 1
ATOM 1409 O O . GLY A 1 179 ? 0.337 7.446 -16.071 1.00 91.06 179 GLY A O 1
ATOM 1410 N N . ILE A 1 180 ? -0.021 5.787 -14.591 1.00 92.06 180 ILE A N 1
ATOM 1411 C CA . ILE A 1 180 ? -0.494 6.630 -13.490 1.00 92.06 180 ILE A CA 1
ATOM 1412 C C . ILE A 1 180 ? 0.512 6.657 -12.338 1.00 92.06 180 ILE A C 1
ATOM 1414 O O . ILE A 1 180 ? 1.082 5.637 -11.966 1.00 92.06 180 ILE A O 1
ATOM 1418 N N . CYS A 1 181 ? 0.701 7.836 -11.752 1.00 93.81 181 CYS A N 1
ATOM 1419 C CA . CYS A 1 181 ? 1.492 8.038 -10.543 1.00 93.81 181 CYS A CA 1
ATOM 1420 C C . CYS A 1 181 ? 0.639 7.830 -9.281 1.00 93.81 181 CYS A C 1
ATOM 1422 O O . CYS A 1 181 ? -0.561 8.103 -9.287 1.00 93.81 181 CYS A O 1
ATOM 1424 N N . GLY A 1 182 ? 1.273 7.406 -8.187 1.00 90.62 182 GLY A N 1
ATOM 1425 C CA . GLY A 1 182 ? 0.651 7.245 -6.876 1.00 90.62 182 GLY A CA 1
ATOM 1426 C C . GLY A 1 182 ? -0.063 8.506 -6.399 1.00 90.62 182 GLY A C 1
ATOM 1427 O O . GLY A 1 182 ? 0.442 9.625 -6.534 1.00 90.62 182 GLY A O 1
ATOM 1428 N N . ASN A 1 183 ? -1.239 8.302 -5.807 1.00 90.12 183 ASN A N 1
ATOM 1429 C CA . ASN A 1 183 ? -2.006 9.342 -5.114 1.00 90.12 183 ASN A CA 1
ATOM 1430 C C . ASN A 1 183 ? -1.691 9.377 -3.611 1.00 90.12 183 ASN A C 1
ATOM 1432 O O . ASN A 1 183 ? -2.178 10.252 -2.896 1.00 90.12 183 ASN A O 1
ATOM 1436 N N . ARG A 1 184 ? -0.870 8.433 -3.138 1.00 93.50 184 ARG A N 1
ATOM 1437 C CA . ARG A 1 184 ? -0.289 8.393 -1.795 1.00 93.50 184 ARG A CA 1
ATOM 1438 C C . ARG A 1 184 ? 1.209 8.126 -1.869 1.00 93.50 184 ARG A C 1
ATOM 1440 O O . ARG A 1 184 ? 1.685 7.502 -2.815 1.00 93.50 184 ARG A O 1
ATOM 1447 N N . PHE A 1 185 ? 1.937 8.609 -0.867 1.00 95.31 185 PHE A N 1
ATOM 1448 C CA . PHE A 1 185 ? 3.285 8.115 -0.622 1.00 95.31 185 PHE A CA 1
ATOM 1449 C C . PHE A 1 185 ? 3.189 6.706 -0.053 1.00 95.31 185 PHE A C 1
ATOM 1451 O O . PHE A 1 185 ? 2.317 6.430 0.767 1.00 95.31 185 PHE A O 1
ATOM 1458 N N . GLY A 1 186 ? 4.083 5.831 -0.492 1.00 94.00 186 GLY A N 1
ATOM 1459 C CA . GLY A 1 186 ? 4.258 4.533 0.134 1.00 94.00 186 GLY A CA 1
ATOM 1460 C C . GLY A 1 186 ? 5.356 4.573 1.190 1.00 94.00 186 GLY A C 1
ATOM 1461 O O . GLY A 1 186 ? 6.215 5.463 1.187 1.00 94.00 186 GLY A O 1
ATOM 1462 N N . SER A 1 187 ? 5.320 3.599 2.096 1.00 92.25 187 SER A N 1
ATOM 1463 C CA . SER A 1 187 ? 6.405 3.316 3.032 1.00 92.25 187 SER A CA 1
ATOM 1464 C C . SER A 1 187 ? 6.942 1.911 2.784 1.00 92.25 187 SER A C 1
ATOM 1466 O O . SER A 1 187 ? 6.175 0.957 2.710 1.00 92.25 187 SER A O 1
ATOM 1468 N N . ASP A 1 188 ? 8.260 1.786 2.686 1.00 89.75 188 ASP A N 1
ATOM 1469 C CA . ASP A 1 188 ? 8.996 0.521 2.583 1.00 89.75 188 ASP A CA 1
ATOM 1470 C C . ASP A 1 188 ? 9.270 -0.092 3.972 1.00 89.75 188 ASP A C 1
ATOM 1472 O O . ASP A 1 188 ? 10.260 -0.778 4.201 1.00 89.75 188 ASP A O 1
ATOM 1476 N N . GLN A 1 189 ? 8.418 0.218 4.957 1.00 88.19 189 GLN A N 1
ATOM 1477 C CA . GLN A 1 189 ? 8.456 -0.387 6.291 1.00 88.19 189 GLN A CA 1
ATOM 1478 C C . GLN A 1 189 ? 8.152 -1.885 6.245 1.00 88.19 189 GLN A C 1
ATOM 1480 O O . GLN A 1 189 ? 8.724 -2.643 7.026 1.00 88.19 189 GLN A O 1
ATOM 1485 N N . PHE A 1 190 ? 7.279 -2.288 5.324 1.00 88.50 190 PHE A N 1
ATOM 1486 C CA . PHE A 1 190 ? 6.942 -3.676 5.054 1.00 88.50 190 PHE A CA 1
ATOM 1487 C C . PHE A 1 190 ? 7.114 -3.951 3.560 1.00 88.50 190 PHE A C 1
ATOM 1489 O O . PHE A 1 190 ? 6.766 -3.091 2.748 1.00 88.50 190 PHE A O 1
ATOM 1496 N N . PRO A 1 191 ? 7.600 -5.144 3.182 1.00 86.75 191 PRO A N 1
ATOM 1497 C CA . PRO A 1 191 ? 7.882 -5.465 1.785 1.00 86.75 191 PRO A CA 1
ATOM 1498 C C . PRO A 1 191 ? 6.621 -5.594 0.921 1.00 86.75 191 PRO A C 1
ATOM 1500 O O . PRO A 1 191 ? 6.708 -5.472 -0.297 1.00 86.75 191 PRO A O 1
ATOM 1503 N N . ASN A 1 192 ? 5.460 -5.872 1.527 1.00 89.31 192 ASN A N 1
ATOM 1504 C CA . ASN A 1 192 ? 4.178 -6.033 0.842 1.00 89.31 192 ASN A CA 1
ATOM 1505 C C . ASN A 1 192 ? 2.995 -5.890 1.838 1.00 89.31 192 ASN A C 1
ATOM 1507 O O . ASN A 1 192 ? 3.211 -5.883 3.058 1.00 89.31 192 ASN A O 1
ATOM 1511 N N . PRO A 1 193 ? 1.738 -5.813 1.354 1.00 89.94 193 PRO A N 1
ATOM 1512 C CA . PRO A 1 193 ? 0.560 -5.637 2.211 1.00 89.94 193 PRO A CA 1
ATOM 1513 C C . PRO A 1 193 ? 0.282 -6.802 3.173 1.00 89.94 193 PRO A C 1
ATOM 1515 O O . PRO A 1 193 ? -0.263 -6.581 4.253 1.00 89.94 193 PRO A O 1
ATOM 1518 N N . LEU A 1 194 ? 0.647 -8.037 2.811 1.00 90.69 194 LEU A N 1
ATOM 1519 C CA . LEU A 1 194 ? 0.434 -9.217 3.659 1.00 90.69 194 LEU A CA 1
ATOM 1520 C C . LEU A 1 194 ? 1.386 -9.226 4.857 1.00 90.69 194 LEU A C 1
ATOM 1522 O O . LEU A 1 194 ? 0.960 -9.513 5.975 1.00 90.69 194 LEU A O 1
ATOM 1526 N N . ALA A 1 195 ? 2.645 -8.836 4.647 1.00 89.38 195 ALA A N 1
ATOM 1527 C CA . ALA A 1 195 ? 3.608 -8.644 5.727 1.00 89.38 195 ALA A CA 1
ATOM 1528 C C . ALA A 1 195 ? 3.132 -7.560 6.709 1.00 89.38 195 ALA A C 1
ATOM 1530 O O . ALA A 1 195 ? 3.190 -7.757 7.922 1.00 89.38 195 ALA A O 1
ATOM 1531 N N . ALA A 1 196 ? 2.588 -6.453 6.192 1.00 89.69 196 ALA A N 1
ATOM 1532 C CA . ALA A 1 196 ? 2.018 -5.392 7.021 1.00 89.69 196 ALA A CA 1
ATOM 1533 C C . ALA A 1 196 ? 0.795 -5.865 7.825 1.00 89.69 196 ALA A C 1
ATOM 1535 O O . ALA A 1 196 ? 0.700 -5.591 9.022 1.00 89.69 196 ALA A O 1
ATOM 1536 N N . LEU A 1 197 ? -0.118 -6.616 7.196 1.00 91.31 197 LEU A N 1
ATOM 1537 C CA . LEU A 1 197 ? -1.272 -7.210 7.876 1.00 91.31 197 LEU A CA 1
ATOM 1538 C C . LEU A 1 197 ? -0.827 -8.164 8.992 1.00 91.31 197 LEU A C 1
ATOM 1540 O O . LEU A 1 197 ? -1.320 -8.063 10.114 1.00 91.31 197 LEU A O 1
ATOM 1544 N N . SER A 1 198 ? 0.125 -9.054 8.704 1.00 90.62 198 SER A N 1
ATOM 1545 C CA . SER A 1 198 ? 0.651 -10.009 9.682 1.00 90.62 198 SER A CA 1
ATOM 1546 C C . SER A 1 198 ? 1.285 -9.305 10.882 1.00 90.62 198 SER A C 1
ATOM 1548 O O . SER A 1 198 ? 0.978 -9.655 12.020 1.00 90.62 198 SER A O 1
ATOM 1550 N N . ALA A 1 199 ? 2.119 -8.287 10.648 1.00 88.19 199 ALA A N 1
ATOM 1551 C CA . ALA A 1 199 ? 2.739 -7.510 11.719 1.00 88.19 199 ALA A CA 1
ATOM 1552 C C . ALA A 1 199 ? 1.692 -6.775 12.572 1.00 88.19 199 ALA A C 1
ATOM 1554 O O . ALA A 1 199 ? 1.766 -6.791 13.801 1.00 88.19 199 ALA A O 1
ATOM 1555 N N . GLY A 1 200 ? 0.673 -6.182 11.939 1.00 88.62 200 GLY A N 1
ATOM 1556 C CA . GLY A 1 200 ? -0.434 -5.529 12.640 1.00 88.62 200 GLY A CA 1
ATOM 1557 C C . GLY A 1 200 ? -1.225 -6.488 13.534 1.00 88.62 200 GLY A C 1
ATOM 1558 O O . GLY A 1 200 ? -1.534 -6.149 14.676 1.00 88.62 200 GLY A O 1
ATOM 1559 N N . LEU A 1 201 ? -1.502 -7.702 13.049 1.00 90.00 201 LEU A N 1
ATOM 1560 C CA . LEU A 1 201 ? -2.207 -8.745 13.805 1.00 90.00 201 LEU A CA 1
ATOM 1561 C C . LEU A 1 201 ? -1.373 -9.293 14.973 1.00 90.00 201 LEU A C 1
ATOM 1563 O O . LEU A 1 201 ? -1.916 -9.520 16.053 1.00 90.00 201 LEU A O 1
ATOM 1567 N N . ASN A 1 202 ? -0.057 -9.427 14.793 1.00 87.19 202 ASN A N 1
ATOM 1568 C CA . ASN A 1 202 ? 0.872 -9.825 15.856 1.00 87.19 202 ASN A CA 1
ATOM 1569 C C . ASN A 1 202 ? 1.217 -8.690 16.833 1.00 87.19 202 ASN A C 1
ATOM 1571 O O . ASN A 1 202 ? 1.886 -8.932 17.836 1.00 87.19 202 ASN A O 1
ATOM 1575 N N . LYS A 1 203 ? 0.748 -7.460 16.577 1.00 82.06 203 LYS A N 1
ATOM 1576 C CA . LYS A 1 203 ? 1.104 -6.248 17.339 1.00 82.06 203 LYS A CA 1
ATOM 1577 C C . LYS A 1 203 ? 2.607 -5.933 17.291 1.00 82.06 203 LYS A C 1
ATOM 1579 O O . LYS A 1 203 ? 3.142 -5.307 18.199 1.00 82.06 203 LYS A O 1
ATOM 1584 N N . GLU A 1 204 ? 3.269 -6.327 16.210 1.00 75.38 204 GLU A N 1
ATOM 1585 C CA . GLU A 1 204 ? 4.698 -6.120 15.941 1.00 75.38 204 GLU A CA 1
ATOM 1586 C C . GLU A 1 204 ? 4.929 -4.872 15.076 1.00 75.38 204 GLU A C 1
ATOM 1588 O O . GLU A 1 204 ? 5.831 -4.835 14.240 1.00 75.38 204 GLU A O 1
ATOM 1593 N N . VAL A 1 205 ? 4.081 -3.849 15.222 1.00 63.38 205 VAL A N 1
ATOM 1594 C CA . VAL A 1 205 ? 4.210 -2.615 14.439 1.00 63.38 205 VAL A CA 1
ATOM 1595 C C . VAL A 1 205 ? 5.412 -1.811 14.974 1.00 63.38 205 VAL A C 1
ATOM 1597 O O . VAL A 1 205 ? 5.414 -1.501 16.166 1.00 63.38 205 VAL A O 1
ATOM 1600 N N . PRO A 1 206 ? 6.427 -1.509 14.134 1.00 54.88 206 PRO A N 1
ATOM 1601 C CA . PRO A 1 206 ? 7.621 -0.750 14.523 1.00 54.88 206 PRO A CA 1
ATOM 1602 C C . PRO A 1 206 ? 7.349 0.670 15.027 1.00 54.88 206 PRO A C 1
ATOM 1604 O O . PRO A 1 206 ? 6.408 1.313 14.504 1.00 54.88 206 PRO A O 1
#